Protein AF-A0A7I8CBA1-F1 (afdb_monomer_lite)

Sequence (187 aa):
MKPNRLLQFIALAIGFAFLYVPIISLVVYSFNESQLVTVWTRFSTRWYAALLQDEELINAAWLSLRVALLTAFASVIIGTWAGFVLARMGRFRGFTLYTGMINAPLVIPEVIQGISLLLLFIEMGKWLGGRRVAVSSRSGSVTSCCAFPTWRLLCSRVCVTCIRRSRKRHWISAPRRCVYFSSSRCR

Radius of gyration: 27.07 Å; chains: 1; bounding box: 72×54×54 Å

pLDDT: mean 73.14, std 20.26, range [32.72, 98.06]

Secondary structure (DSSP, 8-state):
----HHHHHHHHHHHHHHHHHHHHHHHHHHTB--SSTT----B--HHHHHHHH-HHHHHHHHHHHHHHHHHHHHHHHHHHHHHHHHHHS-S-TTHHHHHHHHHTGGGS-HHHHHHHHHHHHHHHHHHHS-TTS-SS-TTTSHHHHHHHHHHHHHHHHHHHHHHHHHHHHSSSS--------------

Structure (mmCIF, N/CA/C/O backbone):
data_AF-A0A7I8CBA1-F1
#
_entry.id   AF-A0A7I8CBA1-F1
#
loop_
_atom_site.group_PDB
_atom_site.id
_atom_site.type_symbol
_atom_site.label_atom_id
_atom_site.label_alt_id
_atom_site.label_comp_id
_atom_site.label_asym_id
_atom_site.label_entity_id
_atom_site.label_seq_id
_atom_site.pdbx_PDB_ins_code
_atom_site.Cartn_x
_atom_site.Cartn_y
_atom_site.Cartn_z
_atom_site.occupancy
_atom_site.B_iso_or_equiv
_atom_site.auth_seq_id
_atom_site.auth_comp_id
_atom_site.auth_asym_id
_atom_site.auth_atom_id
_atom_site.pdbx_PDB_model_num
ATOM 1 N N . MET A 1 1 ? -33.090 -16.433 -16.676 1.00 53.66 1 MET A N 1
ATOM 2 C CA . MET A 1 1 ? -32.010 -16.621 -17.670 1.00 53.66 1 MET A CA 1
ATOM 3 C C . MET A 1 1 ? -30.969 -17.550 -17.066 1.00 53.66 1 MET A C 1
ATOM 5 O O . MET A 1 1 ? -30.436 -17.208 -16.019 1.00 53.66 1 MET A O 1
ATOM 9 N N . LYS A 1 2 ? -30.733 -18.740 -17.640 1.00 60.78 2 LYS A N 1
ATOM 10 C CA . LYS A 1 2 ? -29.607 -19.586 -17.212 1.00 60.78 2 LYS A CA 1
ATOM 11 C C . LYS A 1 2 ? -28.330 -18.856 -17.643 1.00 60.78 2 LYS A C 1
ATOM 13 O O . LYS A 1 2 ? -28.192 -18.604 -18.838 1.00 60.78 2 LYS A O 1
ATOM 18 N N . PRO A 1 3 ? -27.454 -18.432 -16.721 1.00 72.44 3 PRO A N 1
ATOM 19 C CA . PRO A 1 3 ? -26.217 -17.786 -17.122 1.00 72.44 3 PRO A CA 1
ATOM 20 C C . PRO A 1 3 ? -25.385 -18.797 -17.913 1.00 72.44 3 PRO A C 1
ATOM 22 O O . PRO A 1 3 ? -25.026 -19.855 -17.392 1.00 72.44 3 PRO A O 1
ATOM 25 N N . ASN A 1 4 ? -25.103 -18.495 -19.181 1.00 88.69 4 ASN A N 1
ATOM 26 C CA . ASN A 1 4 ? -24.187 -19.307 -19.970 1.00 88.69 4 ASN A CA 1
ATOM 27 C C . ASN A 1 4 ? -22.799 -19.193 -19.340 1.00 88.69 4 ASN A C 1
ATOM 29 O O . ASN A 1 4 ? -22.202 -18.117 -19.338 1.00 88.69 4 ASN A O 1
ATOM 33 N N . ARG A 1 5 ? -22.285 -20.313 -18.817 1.00 87.94 5 ARG A N 1
ATOM 34 C CA . ARG A 1 5 ? -20.950 -20.393 -18.203 1.00 87.94 5 ARG A CA 1
ATOM 35 C C . ARG A 1 5 ? -19.873 -19.844 -19.139 1.00 87.94 5 ARG A C 1
ATOM 37 O O . ARG A 1 5 ? -19.001 -19.116 -18.689 1.00 87.94 5 ARG A O 1
ATOM 44 N N . LEU A 1 6 ? -19.996 -20.104 -20.443 1.00 89.25 6 LEU A N 1
ATOM 45 C CA . LEU A 1 6 ? -19.093 -19.577 -21.467 1.00 89.25 6 LEU A CA 1
ATOM 46 C C . LEU A 1 6 ? -19.073 -18.040 -21.503 1.00 89.25 6 LEU A C 1
ATOM 48 O O . LEU A 1 6 ? -18.007 -17.444 -21.562 1.00 89.25 6 LEU A O 1
ATOM 52 N N . LEU A 1 7 ? -20.236 -17.392 -21.405 1.00 90.38 7 LEU A N 1
ATOM 53 C CA . LEU A 1 7 ? -20.341 -15.932 -21.449 1.00 90.38 7 LEU A CA 1
ATOM 54 C C . LEU A 1 7 ? -19.757 -15.293 -20.179 1.00 90.38 7 LEU A C 1
ATOM 56 O O . LEU A 1 7 ? -19.131 -14.240 -20.249 1.00 90.38 7 LEU A O 1
ATOM 60 N N . GLN A 1 8 ? -19.881 -15.974 -19.034 1.00 90.50 8 GLN A N 1
ATOM 61 C CA . GLN A 1 8 ? -19.199 -15.590 -17.794 1.00 90.50 8 GLN A CA 1
ATOM 62 C C . GLN A 1 8 ? -17.676 -15.730 -17.915 1.00 90.50 8 GLN A C 1
ATOM 64 O O . GLN A 1 8 ? -16.957 -14.808 -17.545 1.00 90.50 8 GLN A O 1
ATOM 69 N N . PHE A 1 9 ? -17.178 -16.845 -18.461 1.00 94.38 9 PHE A N 1
ATOM 70 C CA . PHE A 1 9 ? -15.743 -17.044 -18.681 1.00 94.38 9 PHE A CA 1
ATOM 71 C C . PHE A 1 9 ? -15.161 -16.019 -19.655 1.00 94.38 9 PHE A C 1
ATOM 73 O O . PHE A 1 9 ? -14.105 -15.467 -19.373 1.00 94.38 9 PHE A O 1
ATOM 80 N N . ILE A 1 10 ? -15.860 -15.714 -20.751 1.00 95.50 10 ILE A N 1
ATOM 81 C CA . ILE A 1 10 ? -15.435 -14.692 -21.715 1.00 95.50 10 ILE A CA 1
ATOM 82 C C . ILE A 1 10 ? -15.393 -13.311 -21.050 1.00 95.50 10 ILE A C 1
ATOM 84 O O . ILE A 1 10 ? -14.400 -12.603 -21.186 1.00 95.50 10 ILE A O 1
ATOM 88 N N . ALA A 1 11 ? -16.424 -12.938 -20.283 1.00 94.44 11 ALA A N 1
ATOM 89 C CA . ALA A 1 11 ? -16.446 -11.660 -19.573 1.00 94.44 11 ALA A CA 1
ATOM 90 C C . ALA A 1 11 ? -15.295 -11.537 -18.556 1.00 94.44 11 ALA A C 1
ATOM 92 O O . ALA A 1 11 ? -14.648 -10.493 -18.483 1.00 94.44 11 ALA A O 1
ATOM 93 N N . LEU A 1 12 ? -14.999 -12.610 -17.813 1.00 94.81 12 LEU A N 1
ATOM 94 C CA . LEU A 1 12 ? -13.859 -12.657 -16.892 1.00 94.81 12 LEU A CA 1
ATOM 95 C C . LEU A 1 12 ? -12.523 -12.576 -17.639 1.00 94.81 12 LEU A C 1
ATOM 97 O O . LEU A 1 12 ? -11.659 -11.796 -17.248 1.00 94.81 12 LEU A O 1
ATOM 101 N N . ALA A 1 13 ? -12.361 -13.339 -18.721 1.00 95.44 13 ALA A N 1
ATOM 102 C CA . ALA A 1 13 ? -11.140 -13.358 -19.519 1.00 95.44 13 ALA A CA 1
ATOM 103 C C . ALA A 1 13 ? -10.839 -11.984 -20.131 1.00 95.44 13 ALA A C 1
ATOM 105 O O . ALA A 1 13 ? -9.707 -11.520 -20.044 1.00 95.44 13 ALA A O 1
ATOM 106 N N . ILE A 1 14 ? -11.849 -11.299 -20.679 1.00 96.81 14 ILE A N 1
ATOM 107 C CA . ILE A 1 14 ? -11.704 -9.941 -21.221 1.00 96.81 14 ILE A CA 1
ATOM 108 C C . ILE A 1 14 ? -11.352 -8.945 -20.108 1.00 96.81 14 ILE A C 1
ATOM 110 O O . ILE A 1 14 ? -10.458 -8.121 -20.290 1.00 96.81 14 ILE A O 1
ATOM 114 N N . GLY A 1 15 ? -12.009 -9.036 -18.945 1.00 95.88 15 GLY A N 1
ATOM 115 C CA . GLY A 1 15 ? -11.719 -8.167 -17.801 1.00 95.88 15 GLY A CA 1
ATOM 116 C C . GLY A 1 15 ? -10.285 -8.319 -17.287 1.00 95.88 15 GLY A C 1
ATOM 117 O O . GLY A 1 15 ? -9.589 -7.323 -17.089 1.00 95.88 15 GLY A O 1
ATOM 118 N N . PHE A 1 16 ? -9.810 -9.559 -17.131 1.00 96.62 16 PHE A N 1
ATOM 119 C CA . PHE A 1 16 ? -8.424 -9.822 -16.748 1.00 96.62 16 PHE A CA 1
ATOM 120 C C . PHE A 1 16 ? -7.439 -9.413 -17.843 1.00 96.62 16 PHE A C 1
ATOM 122 O O . PHE A 1 16 ? -6.440 -8.773 -17.534 1.00 96.62 16 PHE A O 1
ATOM 129 N N . ALA A 1 17 ? -7.722 -9.701 -19.115 1.00 96.56 17 ALA A N 1
ATOM 130 C CA . ALA A 1 17 ? -6.863 -9.274 -20.215 1.00 96.56 17 ALA A CA 1
ATOM 131 C C . ALA A 1 17 ? -6.681 -7.748 -20.216 1.00 96.56 17 ALA A C 1
ATOM 133 O O . ALA A 1 17 ? -5.552 -7.274 -20.257 1.00 96.56 17 ALA A O 1
ATOM 134 N N . PHE A 1 18 ? -7.760 -6.976 -20.069 1.00 96.50 18 PHE A N 1
ATOM 135 C CA . PHE A 1 18 ? -7.690 -5.514 -20.013 1.00 96.50 18 PHE A CA 1
ATOM 136 C C . PHE A 1 18 ? -6.808 -4.992 -18.863 1.00 96.50 18 PHE A C 1
ATOM 138 O O . PHE A 1 18 ? -6.035 -4.060 -19.069 1.00 96.50 18 PHE A O 1
ATOM 145 N N . LEU A 1 19 ? -6.872 -5.610 -17.676 1.00 96.38 19 LEU A N 1
ATOM 146 C CA . LEU A 1 19 ? -6.032 -5.240 -16.527 1.00 96.38 19 LEU A CA 1
ATOM 147 C C . LEU A 1 19 ? -4.555 -5.625 -16.728 1.00 96.38 19 LEU A C 1
ATOM 149 O O . LEU A 1 19 ? -3.661 -4.871 -16.349 1.00 96.38 19 LEU A O 1
ATOM 153 N N . TYR A 1 20 ? -4.290 -6.800 -17.304 1.00 96.12 20 TYR A N 1
ATOM 154 C CA . TYR A 1 20 ? -2.935 -7.343 -17.437 1.00 96.12 20 TYR A CA 1
ATOM 155 C C . TYR A 1 20 ? -2.176 -6.814 -18.660 1.00 96.12 20 TYR A C 1
ATOM 157 O O . TYR A 1 20 ? -0.952 -6.728 -18.609 1.00 96.12 20 TYR A O 1
ATOM 165 N N . VAL A 1 21 ? -2.861 -6.409 -19.734 1.00 96.06 21 VAL A N 1
ATOM 166 C CA . VAL A 1 21 ? -2.242 -5.818 -20.937 1.00 96.06 21 VAL A CA 1
ATOM 167 C C . VAL A 1 21 ? -1.284 -4.651 -20.626 1.00 96.06 21 VAL A C 1
ATOM 169 O O . VAL A 1 21 ? -0.147 -4.703 -21.106 1.00 96.06 21 VAL A O 1
ATOM 172 N N . PRO A 1 22 ? -1.642 -3.623 -19.825 1.00 95.19 22 PRO A N 1
ATOM 173 C CA . PRO A 1 22 ? -0.710 -2.536 -19.508 1.00 95.19 22 PRO A CA 1
ATOM 174 C C . PRO A 1 22 ? 0.470 -3.008 -18.650 1.00 95.19 22 PRO A C 1
ATOM 176 O O . PRO A 1 22 ? 1.591 -2.545 -18.848 1.00 95.19 22 PRO A O 1
ATOM 179 N N . ILE A 1 23 ? 0.249 -3.968 -17.749 1.00 95.38 23 ILE A N 1
ATOM 180 C CA . ILE A 1 23 ? 1.305 -4.540 -16.903 1.00 95.38 23 ILE A CA 1
ATOM 181 C C . ILE A 1 23 ? 2.320 -5.293 -17.771 1.00 95.38 23 ILE A C 1
ATOM 183 O O . ILE A 1 23 ? 3.522 -5.083 -17.644 1.00 95.38 23 ILE A O 1
ATOM 187 N N . ILE A 1 24 ? 1.847 -6.124 -18.701 1.00 93.56 24 ILE A N 1
ATOM 188 C CA . ILE A 1 24 ? 2.705 -6.855 -19.642 1.00 93.56 24 ILE A CA 1
ATOM 189 C C . ILE A 1 24 ? 3.445 -5.878 -20.557 1.00 93.56 24 ILE A C 1
ATOM 191 O O . ILE A 1 24 ? 4.635 -6.054 -20.794 1.00 93.56 24 ILE A O 1
ATOM 195 N N . SER A 1 25 ? 2.779 -4.818 -21.022 1.00 89.56 25 SER A N 1
ATOM 196 C CA . SER A 1 25 ? 3.418 -3.784 -21.844 1.00 89.56 25 SER A CA 1
ATOM 197 C C . SER A 1 25 ? 4.579 -3.115 -21.102 1.00 89.56 25 SER A C 1
ATOM 199 O O . SER A 1 25 ? 5.652 -2.958 -21.674 1.00 89.56 25 SER A O 1
ATOM 201 N N . LEU A 1 26 ? 4.408 -2.794 -19.812 1.00 89.19 26 LEU A N 1
ATOM 202 C CA . LEU A 1 26 ? 5.490 -2.271 -18.967 1.00 89.19 26 LEU A CA 1
ATOM 203 C C . LEU A 1 26 ? 6.659 -3.257 -18.841 1.00 89.19 26 LEU A C 1
ATOM 205 O O . LEU A 1 26 ? 7.811 -2.844 -18.940 1.00 89.19 26 LEU A O 1
ATOM 209 N N . VAL A 1 27 ? 6.379 -4.553 -18.670 1.00 89.00 27 VAL A N 1
ATOM 210 C CA . VAL A 1 27 ? 7.421 -5.593 -18.614 1.00 89.00 27 VAL A CA 1
ATOM 211 C C . VAL A 1 27 ? 8.187 -5.667 -19.934 1.00 89.00 27 VAL A C 1
ATOM 213 O O . VAL A 1 27 ? 9.413 -5.672 -19.921 1.00 89.00 27 VAL A O 1
ATOM 216 N N . VAL A 1 28 ? 7.486 -5.664 -21.071 1.00 86.06 28 VAL A N 1
ATOM 217 C CA . VAL A 1 28 ? 8.107 -5.673 -22.405 1.00 86.06 28 VAL A CA 1
ATOM 218 C C . VAL A 1 28 ? 8.985 -4.435 -22.609 1.00 86.06 28 VAL A C 1
ATOM 220 O O . VAL A 1 28 ? 10.119 -4.562 -23.068 1.00 86.06 28 VAL A O 1
ATOM 223 N N . TYR A 1 29 ? 8.510 -3.251 -22.210 1.00 81.56 29 TYR A N 1
ATOM 224 C CA . TYR A 1 29 ? 9.297 -2.019 -22.291 1.00 81.56 29 TYR A CA 1
ATOM 225 C C . TYR A 1 29 ? 10.512 -2.009 -21.356 1.00 81.56 29 TYR A C 1
ATOM 227 O O . TYR A 1 29 ? 11.527 -1.412 -21.706 1.00 81.56 29 TYR A O 1
ATOM 235 N N . SER A 1 30 ? 10.464 -2.708 -20.217 1.00 82.69 30 SER A N 1
ATOM 236 C CA . SER A 1 30 ? 11.597 -2.812 -19.285 1.00 82.69 30 SER A CA 1
ATOM 237 C C . SER A 1 30 ? 12.824 -3.522 -19.876 1.00 82.69 30 SER A C 1
ATOM 239 O O . SER A 1 30 ? 13.921 -3.380 -19.336 1.00 82.69 30 SER A O 1
ATOM 241 N N . PHE A 1 31 ? 12.660 -4.275 -20.968 1.00 80.75 31 PHE A N 1
ATOM 242 C CA . PHE A 1 31 ? 13.751 -4.949 -21.681 1.00 80.75 31 PHE A CA 1
ATOM 243 C C . PHE A 1 31 ? 14.306 -4.145 -22.870 1.00 80.75 31 PHE A C 1
ATOM 245 O O . PHE A 1 31 ? 15.130 -4.660 -23.632 1.00 80.75 31 PHE A O 1
ATOM 252 N N . ASN A 1 32 ? 13.863 -2.899 -23.061 1.00 76.31 32 ASN A N 1
ATOM 253 C CA . ASN A 1 32 ? 14.359 -2.027 -24.121 1.00 76.31 32 ASN A CA 1
ATOM 254 C C . ASN A 1 32 ? 15.574 -1.209 -23.641 1.00 76.31 32 ASN A C 1
ATOM 256 O O . ASN A 1 32 ? 15.566 -0.591 -22.576 1.00 76.31 32 ASN A O 1
ATOM 260 N N . GLU A 1 33 ? 16.637 -1.202 -24.444 1.00 61.81 33 GLU A N 1
ATOM 261 C CA . GLU A 1 33 ? 17.877 -0.469 -24.165 1.00 61.81 33 GLU A CA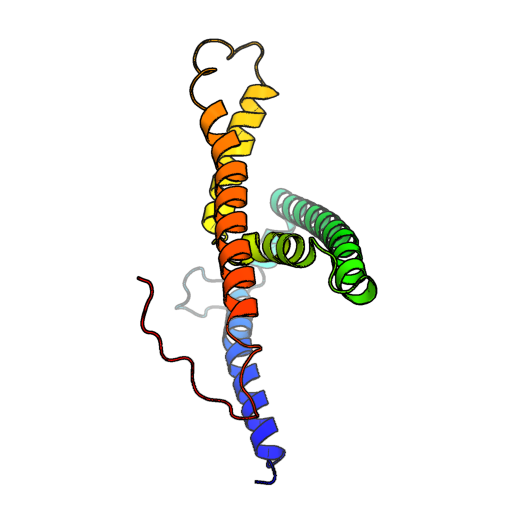 1
ATOM 262 C C . GLU A 1 33 ? 17.744 1.056 -24.315 1.00 61.81 33 GLU A C 1
ATOM 264 O O . GLU A 1 33 ? 18.475 1.814 -23.674 1.00 61.81 33 GLU A O 1
ATOM 269 N N . SER A 1 34 ? 16.830 1.515 -25.175 1.00 58.25 34 SER A N 1
ATOM 270 C CA . SER A 1 34 ? 16.694 2.927 -25.541 1.00 58.25 34 SER A CA 1
ATOM 271 C C . SER A 1 34 ? 15.797 3.699 -24.574 1.00 58.25 34 SER A C 1
ATOM 273 O O . SER A 1 34 ? 14.705 3.263 -24.228 1.00 58.25 34 SER A O 1
ATOM 275 N N . GLN A 1 35 ? 16.235 4.905 -24.193 1.00 58.44 35 GLN A N 1
ATOM 276 C CA . GLN A 1 35 ? 15.447 5.860 -23.393 1.00 58.44 35 GLN A CA 1
ATOM 277 C C . GLN A 1 35 ? 14.260 6.462 -24.172 1.00 58.44 35 GLN A C 1
ATOM 279 O O . GLN A 1 35 ? 13.398 7.109 -23.581 1.00 58.44 35 GLN A O 1
ATOM 284 N N . LEU A 1 36 ? 14.213 6.260 -25.495 1.00 53.31 36 LEU A N 1
ATOM 285 C CA . LEU A 1 36 ? 13.113 6.671 -26.363 1.00 53.31 36 LEU A CA 1
ATOM 286 C C . LEU A 1 36 ? 12.241 5.462 -26.720 1.00 53.31 36 LEU A C 1
ATOM 288 O O . LEU A 1 36 ? 12.699 4.514 -27.354 1.00 53.31 36 LEU A O 1
ATOM 292 N N . VAL A 1 37 ? 10.955 5.558 -26.377 1.00 56.69 37 VAL A N 1
ATOM 293 C CA . VAL A 1 37 ? 9.906 4.537 -26.591 1.00 56.69 37 VAL A CA 1
ATOM 294 C C . VAL A 1 37 ? 9.711 4.176 -28.078 1.00 56.69 37 VAL A C 1
ATOM 296 O O . VAL A 1 37 ? 9.123 3.148 -28.397 1.00 56.69 37 VAL A O 1
ATOM 299 N N . THR A 1 38 ? 10.211 4.998 -29.005 1.00 56.06 38 THR A N 1
ATOM 300 C CA . THR A 1 38 ? 9.908 4.926 -30.442 1.00 56.06 38 THR A CA 1
ATOM 301 C C . THR A 1 38 ? 10.889 4.108 -31.287 1.00 56.06 38 THR A C 1
ATOM 303 O O . THR A 1 38 ? 10.567 3.829 -32.440 1.00 56.06 38 THR A O 1
ATOM 306 N N . VAL A 1 39 ? 12.049 3.687 -30.763 1.00 57.50 39 VAL A N 1
ATOM 307 C CA . VAL A 1 39 ? 13.037 2.906 -31.537 1.00 57.50 39 VAL A CA 1
ATOM 308 C C . VAL A 1 39 ? 13.391 1.612 -30.805 1.00 57.50 39 VAL A C 1
ATOM 310 O O . VAL A 1 39 ? 14.147 1.600 -29.835 1.00 57.50 39 VAL A O 1
ATOM 313 N N . TRP A 1 40 ? 12.841 0.494 -31.279 1.00 59.09 40 TRP A N 1
ATOM 314 C CA . TRP A 1 40 ? 13.192 -0.837 -30.788 1.00 59.09 40 TRP A CA 1
ATOM 315 C C . TRP A 1 40 ? 14.542 -1.258 -31.379 1.00 59.09 40 TRP A C 1
ATOM 317 O O . TRP A 1 40 ? 14.609 -1.668 -32.534 1.00 59.09 40 TRP A O 1
ATOM 327 N N . THR A 1 41 ? 15.625 -1.143 -30.604 1.00 64.19 41 THR A N 1
ATOM 328 C CA . THR A 1 41 ? 16.978 -1.467 -31.096 1.00 64.19 41 THR A CA 1
ATOM 329 C C . THR A 1 41 ? 17.386 -2.906 -30.756 1.00 64.19 41 THR A C 1
ATOM 331 O O . THR A 1 41 ? 17.607 -3.707 -31.662 1.00 64.19 41 THR A O 1
ATOM 334 N N . ARG A 1 42 ? 17.467 -3.273 -29.466 1.00 66.44 42 ARG A N 1
ATOM 335 C CA . ARG A 1 42 ? 17.847 -4.618 -28.983 1.00 66.44 42 ARG A CA 1
ATOM 336 C C . ARG A 1 42 ? 17.229 -4.928 -27.615 1.00 66.44 42 ARG A C 1
ATOM 338 O O . ARG A 1 42 ? 16.866 -4.015 -26.876 1.00 66.44 42 ARG A O 1
ATOM 345 N N . PHE A 1 43 ? 17.139 -6.221 -27.290 1.00 72.44 43 PHE A N 1
ATOM 346 C CA . PHE A 1 43 ? 16.836 -6.710 -25.941 1.00 72.44 43 PHE A CA 1
ATOM 347 C C . PHE A 1 43 ? 18.035 -6.428 -25.028 1.00 72.44 43 PHE A C 1
ATOM 349 O O . PHE A 1 43 ? 19.134 -6.911 -25.303 1.00 72.44 43 PHE A O 1
ATOM 356 N N . SER A 1 44 ? 17.835 -5.647 -23.967 1.00 75.88 44 SER A N 1
ATOM 357 C CA . SER A 1 44 ? 18.897 -5.273 -23.031 1.00 75.88 44 SER A CA 1
ATOM 358 C C . SER A 1 44 ? 18.435 -5.402 -21.587 1.00 75.88 44 SER A C 1
ATOM 360 O O . SER A 1 44 ? 17.361 -4.947 -21.204 1.00 75.88 44 SER A O 1
ATOM 362 N N . THR A 1 45 ? 19.286 -6.010 -20.763 1.00 79.75 45 THR A N 1
ATOM 363 C CA . THR A 1 45 ? 19.106 -6.162 -19.313 1.00 79.75 45 THR A CA 1
ATOM 364 C C . THR A 1 45 ? 19.936 -5.150 -18.518 1.00 79.75 45 THR A C 1
ATOM 366 O O . THR A 1 45 ? 20.060 -5.268 -17.299 1.00 79.75 45 THR A O 1
ATOM 369 N N . ARG A 1 46 ? 20.488 -4.124 -19.185 1.00 81.81 46 ARG A N 1
ATOM 370 C CA . ARG A 1 46 ? 21.382 -3.123 -18.578 1.00 81.81 46 ARG A CA 1
ATOM 371 C C . ARG A 1 46 ? 20.777 -2.447 -17.347 1.00 81.81 46 ARG A C 1
ATOM 373 O O . ARG A 1 46 ? 21.483 -2.250 -16.367 1.00 81.81 46 ARG A O 1
ATOM 380 N N . TRP A 1 47 ? 19.485 -2.120 -17.377 1.00 81.31 47 TRP A N 1
ATOM 381 C CA . TRP A 1 47 ? 18.798 -1.461 -16.260 1.00 81.31 47 TRP A CA 1
ATOM 382 C C . TRP A 1 47 ? 18.720 -2.337 -15.007 1.00 81.31 47 TRP A C 1
ATOM 384 O O . TRP A 1 47 ? 18.865 -1.824 -13.904 1.00 81.31 47 TRP A O 1
ATOM 394 N N . TYR A 1 48 ? 18.578 -3.655 -15.167 1.00 84.94 48 TYR A N 1
ATOM 395 C CA . TYR A 1 48 ? 18.634 -4.592 -14.045 1.00 84.94 48 TYR A CA 1
ATOM 396 C C . TYR A 1 48 ? 20.053 -4.708 -13.475 1.00 84.94 48 TYR A C 1
ATOM 398 O O . TYR A 1 48 ? 20.214 -4.788 -12.262 1.00 84.94 48 TYR A O 1
ATOM 406 N N . ALA A 1 49 ? 21.083 -4.682 -14.329 1.00 84.25 49 ALA A N 1
ATOM 407 C CA . ALA A 1 49 ? 22.477 -4.693 -13.881 1.00 84.25 49 ALA A CA 1
ATOM 408 C C . ALA A 1 49 ? 22.865 -3.395 -13.151 1.00 84.25 49 ALA A C 1
ATOM 410 O O . ALA A 1 49 ? 23.509 -3.463 -12.110 1.00 84.25 49 ALA A O 1
ATOM 411 N N . ALA A 1 50 ? 22.430 -2.234 -13.653 1.00 85.31 50 ALA A N 1
ATOM 412 C CA . ALA A 1 50 ? 22.632 -0.942 -12.994 1.00 85.31 50 ALA A CA 1
ATOM 413 C C . ALA A 1 50 ? 21.948 -0.900 -11.616 1.00 85.31 50 ALA A C 1
ATOM 415 O O . ALA A 1 50 ? 22.575 -0.532 -10.631 1.00 85.31 50 ALA A O 1
ATOM 416 N N . LEU A 1 51 ? 20.710 -1.404 -11.523 1.00 84.94 51 LEU A N 1
ATOM 417 C CA . LEU A 1 51 ? 19.960 -1.493 -10.266 1.00 84.94 51 LEU A CA 1
ATOM 418 C C . LEU A 1 51 ? 20.704 -2.280 -9.173 1.00 84.94 51 LEU A C 1
ATOM 420 O O . LEU A 1 51 ? 20.595 -1.951 -7.997 1.00 84.94 51 LEU A O 1
ATOM 424 N N . LEU A 1 52 ? 21.441 -3.329 -9.555 1.00 86.44 52 LEU A N 1
ATOM 425 C CA . LEU A 1 52 ? 22.209 -4.158 -8.622 1.00 86.44 52 LEU A CA 1
ATOM 426 C C . LEU A 1 52 ? 23.546 -3.533 -8.201 1.00 86.44 52 LEU A C 1
ATOM 428 O O . LEU A 1 52 ? 24.135 -3.986 -7.226 1.00 86.44 52 LEU A O 1
ATOM 432 N N . GLN A 1 53 ? 24.040 -2.536 -8.935 1.00 90.50 53 GLN A N 1
ATOM 433 C CA . GLN A 1 53 ? 25.267 -1.809 -8.597 1.00 90.50 53 GLN A CA 1
ATOM 434 C C . GLN A 1 53 ? 24.990 -0.607 -7.681 1.00 90.50 53 GLN A C 1
ATOM 436 O O . GLN A 1 53 ? 25.890 -0.160 -6.970 1.00 90.50 53 GLN A O 1
ATOM 441 N N . ASP A 1 54 ? 23.752 -0.108 -7.662 1.00 90.88 54 ASP A N 1
ATOM 442 C CA . ASP A 1 54 ? 23.330 1.015 -6.827 1.00 90.88 54 ASP A CA 1
ATOM 443 C C . ASP A 1 54 ? 22.948 0.563 -5.405 1.00 90.88 54 ASP A C 1
ATOM 445 O O . ASP A 1 54 ? 21.785 0.301 -5.081 1.00 90.88 54 ASP A O 1
ATOM 449 N N . GLU A 1 55 ? 23.942 0.534 -4.514 1.00 91.44 55 GLU A N 1
ATOM 450 C CA . GLU A 1 55 ? 23.776 0.206 -3.088 1.00 91.44 55 GLU A CA 1
ATOM 451 C C . GLU A 1 55 ? 22.737 1.096 -2.379 1.00 91.44 55 GLU A C 1
ATOM 453 O O . GLU A 1 55 ? 22.026 0.644 -1.480 1.00 91.44 55 GLU A O 1
ATOM 458 N N . GLU A 1 56 ? 22.604 2.365 -2.776 1.00 92.31 56 GLU A N 1
ATOM 459 C CA . GLU A 1 56 ? 21.596 3.275 -2.214 1.00 92.31 56 GLU A CA 1
ATOM 460 C C . GLU A 1 56 ? 20.171 2.777 -2.495 1.00 92.31 56 GLU A C 1
ATOM 462 O O . GLU A 1 56 ? 19.308 2.774 -1.610 1.00 92.31 56 GLU A O 1
ATOM 467 N N . LEU A 1 57 ? 19.938 2.277 -3.708 1.00 92.38 57 LEU A N 1
ATOM 468 C CA . LEU A 1 57 ? 18.628 1.832 -4.163 1.00 92.38 57 LEU A CA 1
ATOM 469 C C . LEU A 1 57 ? 18.248 0.481 -3.539 1.00 92.38 57 LEU A C 1
ATOM 471 O O . LEU A 1 57 ? 17.105 0.294 -3.110 1.00 92.38 57 LEU A O 1
ATOM 475 N N . ILE A 1 58 ? 19.220 -0.426 -3.394 1.00 93.62 58 ILE A N 1
ATOM 476 C CA . ILE A 1 58 ? 19.055 -1.698 -2.671 1.00 93.62 58 ILE A CA 1
ATOM 477 C C . ILE A 1 58 ? 18.740 -1.440 -1.192 1.00 93.62 58 ILE A C 1
ATOM 479 O O . ILE A 1 58 ? 17.797 -2.019 -0.639 1.00 93.62 58 ILE A O 1
ATOM 483 N N . ASN A 1 59 ? 19.477 -0.532 -0.545 1.00 94.50 59 ASN A N 1
ATOM 484 C CA . ASN A 1 59 ? 19.236 -0.178 0.853 1.00 94.50 59 ASN A CA 1
ATOM 485 C C . ASN A 1 59 ? 17.855 0.462 1.057 1.00 94.50 59 ASN A C 1
ATOM 487 O O . ASN A 1 59 ? 17.148 0.115 2.010 1.00 94.50 59 ASN A O 1
ATOM 491 N N . ALA A 1 60 ? 17.422 1.340 0.147 1.00 94.12 60 ALA A N 1
ATOM 492 C CA . ALA A 1 60 ? 16.085 1.928 0.176 1.00 94.12 60 ALA A CA 1
ATOM 493 C C . ALA A 1 60 ? 14.974 0.873 0.005 1.00 94.12 60 ALA A C 1
ATOM 495 O O . ALA A 1 60 ? 13.953 0.925 0.704 1.00 94.12 60 ALA A O 1
ATOM 496 N N . ALA A 1 61 ? 15.176 -0.120 -0.869 1.00 94.44 61 ALA A N 1
ATOM 497 C CA . ALA A 1 61 ? 14.248 -1.236 -1.042 1.00 94.44 61 ALA A CA 1
ATOM 498 C C . ALA A 1 61 ? 14.125 -2.070 0.244 1.00 94.44 61 ALA A C 1
ATOM 500 O O . ALA A 1 61 ? 13.016 -2.399 0.676 1.00 94.44 61 ALA A O 1
ATOM 501 N N . TRP A 1 62 ? 15.247 -2.349 0.910 1.00 96.06 62 TRP A N 1
ATOM 502 C CA . TRP A 1 62 ? 15.257 -3.102 2.163 1.00 96.06 62 TRP A CA 1
ATOM 503 C C . TRP A 1 62 ? 14.600 -2.342 3.320 1.00 96.06 62 TRP A C 1
ATOM 505 O O . TRP A 1 62 ? 13.835 -2.919 4.098 1.00 96.06 62 TRP A O 1
ATOM 515 N N . LEU A 1 63 ? 14.843 -1.032 3.417 1.00 95.75 63 LEU A N 1
ATOM 516 C CA . LEU A 1 63 ? 14.165 -0.165 4.380 1.00 95.75 63 LEU A CA 1
ATOM 517 C C . LEU A 1 63 ? 12.648 -0.165 4.151 1.00 95.75 63 LEU A C 1
ATOM 519 O O . LEU A 1 63 ? 11.884 -0.362 5.097 1.00 95.75 63 LEU A O 1
ATOM 523 N N . SER A 1 64 ? 12.216 -0.009 2.899 1.00 96.19 64 SER A N 1
ATOM 524 C CA . SER A 1 64 ? 10.798 -0.015 2.526 1.00 96.19 64 SER A CA 1
ATOM 525 C C . SER A 1 64 ? 10.130 -1.345 2.872 1.00 96.19 64 SER A C 1
ATOM 527 O O . SER A 1 64 ? 9.045 -1.353 3.450 1.00 96.19 64 SER A O 1
ATOM 529 N N . LEU A 1 65 ? 10.803 -2.470 2.609 1.00 97.00 65 LEU A N 1
ATOM 530 C CA . LEU A 1 65 ? 10.303 -3.800 2.950 1.00 97.00 65 LEU A CA 1
ATOM 531 C C . LEU A 1 65 ? 10.143 -3.979 4.467 1.00 97.00 65 LEU A C 1
ATOM 533 O O . LEU A 1 65 ? 9.103 -4.448 4.928 1.00 97.00 65 LEU A O 1
ATOM 537 N N . ARG A 1 66 ? 11.138 -3.562 5.260 1.00 97.19 66 ARG A N 1
ATOM 538 C CA . ARG A 1 66 ? 11.068 -3.613 6.731 1.00 97.19 66 ARG A CA 1
ATOM 539 C C . ARG A 1 66 ? 9.903 -2.784 7.269 1.00 97.19 66 ARG A C 1
ATOM 541 O O . ARG A 1 66 ? 9.140 -3.272 8.102 1.00 97.19 66 ARG A O 1
ATOM 548 N N . VAL A 1 67 ? 9.738 -1.554 6.782 1.00 96.31 67 VAL A N 1
ATOM 549 C CA . VAL A 1 67 ? 8.641 -0.665 7.199 1.00 96.31 67 VAL A CA 1
ATOM 550 C C . VAL A 1 67 ? 7.284 -1.235 6.777 1.00 96.31 67 VAL A C 1
ATOM 552 O O . VAL A 1 67 ? 6.351 -1.250 7.583 1.00 96.31 67 VAL A O 1
ATOM 555 N N . ALA A 1 68 ? 7.167 -1.762 5.556 1.00 96.50 68 ALA A N 1
ATOM 556 C CA . ALA A 1 68 ? 5.939 -2.377 5.059 1.00 96.50 68 ALA A CA 1
ATOM 557 C C . ALA A 1 68 ? 5.522 -3.584 5.911 1.00 96.50 68 ALA A C 1
ATOM 559 O O . ALA A 1 68 ? 4.360 -3.693 6.291 1.00 96.50 68 ALA A O 1
ATOM 560 N N . LEU A 1 69 ? 6.466 -4.452 6.282 1.00 97.69 69 LEU A N 1
ATOM 561 C CA . LEU A 1 69 ? 6.174 -5.608 7.130 1.00 97.69 69 LEU A CA 1
ATOM 562 C C . LEU A 1 69 ? 5.715 -5.180 8.526 1.00 97.69 69 LEU A C 1
ATOM 564 O O . LEU A 1 69 ? 4.657 -5.613 8.979 1.00 97.69 69 LEU A O 1
ATOM 568 N N . LEU A 1 70 ? 6.460 -4.295 9.194 1.00 97.12 70 LEU A N 1
ATOM 569 C CA . LEU A 1 70 ? 6.107 -3.825 10.539 1.00 97.12 70 LEU A CA 1
ATOM 570 C C . LEU A 1 70 ? 4.725 -3.158 10.571 1.00 97.12 70 LEU A C 1
ATOM 572 O O . LEU A 1 70 ? 3.919 -3.429 11.463 1.00 97.12 70 LEU A O 1
ATOM 576 N N . THR A 1 71 ? 4.431 -2.316 9.579 1.00 95.44 71 THR A N 1
ATOM 577 C CA . THR A 1 71 ? 3.138 -1.623 9.481 1.00 95.44 71 THR A CA 1
ATOM 578 C C . THR A 1 71 ? 1.998 -2.575 9.123 1.00 95.44 71 THR A C 1
ATOM 580 O O . THR A 1 71 ? 0.923 -2.463 9.713 1.00 95.44 71 THR A O 1
ATOM 583 N N . ALA A 1 72 ? 2.222 -3.553 8.239 1.00 97.00 72 ALA A N 1
ATOM 584 C CA . ALA A 1 72 ? 1.235 -4.576 7.906 1.00 97.00 72 ALA A CA 1
ATOM 585 C C . ALA A 1 72 ? 0.877 -5.435 9.127 1.00 97.00 72 ALA A C 1
ATOM 587 O O . ALA A 1 72 ? -0.304 -5.592 9.434 1.00 97.00 72 ALA A O 1
ATOM 588 N N . PHE A 1 73 ? 1.869 -5.925 9.879 1.00 98.06 73 PHE A N 1
ATOM 589 C CA . PHE A 1 73 ? 1.622 -6.701 11.098 1.00 98.06 73 PHE A CA 1
ATOM 590 C C . PHE A 1 73 ? 0.853 -5.892 12.148 1.00 98.06 73 PHE A C 1
ATOM 592 O O . PHE A 1 73 ? -0.160 -6.365 12.667 1.00 98.06 73 PHE A O 1
ATOM 599 N N . ALA A 1 74 ? 1.279 -4.655 12.421 1.00 96.44 74 ALA A N 1
ATOM 600 C CA . ALA A 1 74 ? 0.578 -3.779 13.357 1.00 96.44 74 ALA A CA 1
ATOM 601 C C . ALA A 1 74 ? -0.870 -3.501 12.909 1.00 96.44 74 ALA A C 1
ATOM 603 O O . ALA A 1 74 ? -1.795 -3.567 13.722 1.00 96.44 74 ALA A O 1
ATOM 604 N N . SER A 1 75 ? -1.081 -3.250 11.612 1.00 95.38 75 SER A N 1
ATOM 605 C CA . SER A 1 75 ? -2.405 -3.008 11.031 1.00 95.38 75 SER A CA 1
ATOM 606 C C . SER A 1 75 ? -3.325 -4.223 11.159 1.00 95.38 75 SER A C 1
ATOM 608 O O . SER A 1 75 ? -4.472 -4.078 11.579 1.00 95.38 75 SER A O 1
ATOM 610 N N . VAL A 1 76 ? -2.825 -5.434 10.889 1.00 96.88 76 VAL A N 1
ATOM 611 C CA . VAL A 1 76 ? -3.607 -6.674 11.012 1.00 96.88 76 VAL A CA 1
ATOM 612 C C . VAL A 1 76 ? -4.002 -6.937 12.460 1.00 96.88 76 VAL A C 1
ATOM 614 O O . VAL A 1 76 ? -5.154 -7.286 12.709 1.00 96.88 76 VAL A O 1
ATOM 617 N N . ILE A 1 77 ? -3.098 -6.745 13.425 1.00 97.50 77 ILE A N 1
ATOM 618 C CA . ILE A 1 77 ? -3.400 -6.965 14.849 1.00 97.50 77 ILE A CA 1
ATOM 619 C C . ILE A 1 77 ? -4.503 -6.002 15.310 1.00 97.50 77 ILE A C 1
ATOM 621 O O . ILE A 1 77 ? -5.531 -6.439 15.833 1.00 97.50 77 ILE A O 1
ATOM 625 N N . ILE A 1 78 ? -4.332 -4.699 15.054 1.00 94.25 78 ILE A N 1
ATOM 626 C CA . ILE A 1 78 ? -5.306 -3.670 15.449 1.00 94.25 78 ILE A CA 1
ATOM 627 C C . ILE A 1 78 ? -6.635 -3.866 14.704 1.00 94.25 78 ILE A C 1
ATOM 629 O O . ILE A 1 78 ? -7.704 -3.796 15.313 1.00 94.25 78 ILE A O 1
ATOM 633 N N . GLY A 1 79 ? -6.585 -4.149 13.401 1.00 92.06 79 GLY A N 1
ATOM 634 C CA . GLY A 1 79 ? -7.755 -4.379 12.555 1.00 92.06 79 GLY A CA 1
ATOM 635 C C . GLY A 1 79 ? -8.537 -5.629 12.954 1.00 92.06 79 GLY A C 1
ATOM 636 O O . GLY A 1 79 ? -9.765 -5.600 12.992 1.00 92.06 79 GLY A O 1
ATOM 637 N N . THR A 1 80 ? -7.842 -6.703 13.333 1.00 94.94 80 THR A N 1
ATOM 638 C CA . THR A 1 80 ? -8.462 -7.950 13.799 1.00 94.94 80 THR A CA 1
ATOM 639 C C . THR A 1 80 ? -9.152 -7.742 15.139 1.00 94.94 80 THR A C 1
ATOM 641 O O . THR A 1 80 ? -10.292 -8.170 15.302 1.00 94.94 80 THR A O 1
ATOM 644 N N . TRP A 1 81 ? -8.528 -7.028 16.083 1.00 92.81 81 TRP A N 1
ATOM 645 C CA . TRP A 1 81 ? -9.185 -6.653 17.339 1.00 92.81 81 TRP A CA 1
ATOM 646 C C . TRP A 1 81 ? -10.412 -5.773 17.093 1.00 92.81 81 TRP A C 1
ATOM 648 O O . TRP A 1 81 ? -11.481 -6.039 17.642 1.00 92.81 81 TRP A O 1
ATOM 658 N N . ALA A 1 82 ? -10.301 -4.774 16.215 1.00 88.69 82 ALA A N 1
ATOM 659 C CA . ALA A 1 82 ? -11.418 -3.904 15.861 1.00 88.69 82 ALA A CA 1
ATOM 660 C C . ALA A 1 82 ? -12.587 -4.668 15.211 1.00 88.69 82 ALA A C 1
ATOM 662 O O . ALA A 1 82 ? -13.750 -4.483 15.582 1.00 88.69 82 ALA A O 1
ATOM 663 N N . GLY A 1 83 ? -12.280 -5.570 14.276 1.00 89.44 83 GLY A N 1
ATOM 664 C CA . GLY A 1 83 ? -13.253 -6.439 13.620 1.00 89.44 83 GLY A CA 1
ATOM 665 C C . GLY A 1 83 ? -13.888 -7.445 14.581 1.00 89.44 83 GLY A C 1
ATOM 666 O O . GLY A 1 83 ? -15.101 -7.641 14.544 1.00 89.44 83 GLY A O 1
ATOM 667 N N . PHE A 1 84 ? -13.105 -8.026 15.493 1.00 90.75 84 PHE A N 1
ATOM 668 C CA . PHE A 1 84 ? -13.589 -8.976 16.497 1.00 90.75 84 PHE A CA 1
ATOM 669 C C . PHE A 1 84 ? -14.614 -8.336 17.442 1.00 90.75 84 PHE A C 1
ATOM 671 O O . PHE A 1 84 ? -15.675 -8.913 17.696 1.00 90.75 84 PHE A O 1
ATOM 678 N N . VAL A 1 85 ? -14.348 -7.108 17.903 1.00 87.19 85 VAL A N 1
ATOM 679 C CA . VAL A 1 85 ? -15.292 -6.328 18.719 1.00 87.19 85 VAL A CA 1
ATOM 680 C C . VAL A 1 85 ? -16.605 -6.106 17.963 1.00 87.19 85 VAL A C 1
ATOM 682 O O . VAL A 1 85 ? -17.680 -6.342 18.515 1.00 87.19 85 VAL A O 1
ATOM 685 N N . LEU A 1 86 ? -16.535 -5.705 16.690 1.00 84.56 86 LEU A N 1
ATOM 686 C CA . LEU A 1 86 ? -17.719 -5.471 15.856 1.00 84.56 86 LEU A CA 1
ATOM 687 C C . LEU A 1 86 ? -18.520 -6.749 15.585 1.00 84.56 86 LEU A C 1
ATOM 689 O O . LEU A 1 86 ? -19.751 -6.707 15.597 1.00 84.56 86 LEU A O 1
ATOM 693 N N . ALA A 1 87 ? -17.838 -7.873 15.368 1.00 87.56 87 ALA A N 1
ATOM 694 C CA . ALA A 1 87 ? -18.466 -9.155 15.077 1.00 87.56 87 ALA A CA 1
ATOM 695 C C . ALA A 1 87 ? -19.148 -9.771 16.308 1.00 87.56 87 ALA A C 1
ATOM 697 O O . ALA A 1 87 ? -20.217 -10.368 16.174 1.00 87.56 87 ALA A O 1
ATOM 698 N N . ARG A 1 88 ? -18.556 -9.636 17.509 1.00 83.94 88 ARG A N 1
ATOM 699 C CA . ARG A 1 88 ? -19.026 -10.355 18.706 1.00 83.94 88 ARG A CA 1
ATOM 700 C C . ARG A 1 88 ? -19.824 -9.514 19.704 1.00 83.94 88 ARG A C 1
ATOM 702 O O . ARG A 1 88 ? -20.753 -10.053 20.297 1.00 83.94 88 ARG A O 1
ATOM 709 N N . MET A 1 89 ? -19.517 -8.227 19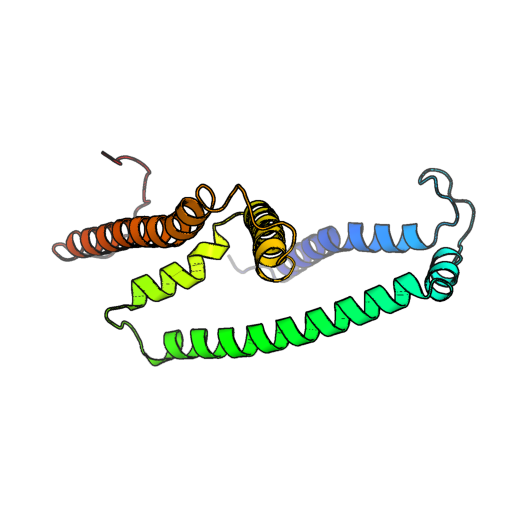.900 1.00 75.94 89 MET A N 1
ATOM 710 C CA . MET A 1 89 ? -20.173 -7.408 20.943 1.00 75.94 89 MET A CA 1
ATOM 711 C C . MET A 1 89 ? -21.508 -6.762 20.525 1.00 75.94 89 MET A C 1
ATOM 713 O O . MET A 1 89 ? -22.196 -6.181 21.365 1.00 75.94 89 MET A O 1
ATOM 717 N N . GLY A 1 90 ? -21.931 -6.874 19.261 1.00 68.44 90 GLY A N 1
ATOM 718 C CA . GLY A 1 90 ? -23.236 -6.376 18.810 1.00 68.44 90 GLY A CA 1
ATOM 719 C C . GLY A 1 90 ? -23.427 -4.853 18.958 1.00 68.44 90 GLY A C 1
ATOM 720 O O . GLY A 1 90 ? -22.476 -4.073 18.985 1.00 68.44 90 GLY A O 1
ATOM 721 N N . ARG A 1 91 ? -24.686 -4.386 19.010 1.00 66.44 91 ARG A N 1
ATOM 722 C CA . ARG A 1 91 ? -25.040 -2.948 19.018 1.00 66.44 91 ARG A CA 1
ATOM 723 C C . ARG A 1 91 ? -24.914 -2.319 20.414 1.00 66.44 91 ARG A C 1
ATOM 725 O O . ARG A 1 91 ? -25.922 -2.023 21.055 1.00 66.44 91 ARG A O 1
ATOM 732 N N . PHE A 1 92 ? -23.690 -2.050 20.860 1.00 75.00 92 PHE A N 1
ATOM 733 C CA . PHE A 1 92 ? -23.432 -1.248 22.063 1.00 75.00 92 PHE A CA 1
ATOM 734 C C . PHE A 1 92 ? -23.868 0.225 21.891 1.00 75.00 92 PHE A C 1
ATOM 736 O O . PHE A 1 92 ? -23.992 0.732 20.772 1.00 75.00 92 PHE A O 1
ATOM 743 N N . ARG A 1 93 ? -24.079 0.958 23.000 1.00 71.00 93 ARG A N 1
ATOM 744 C CA . ARG A 1 93 ? -24.526 2.377 22.988 1.00 71.00 93 ARG A CA 1
ATOM 745 C C . ARG A 1 93 ? -23.603 3.311 22.181 1.00 71.00 93 ARG A C 1
ATOM 747 O O . ARG A 1 93 ? -24.074 4.328 21.680 1.00 71.00 93 ARG A O 1
ATOM 754 N N . GLY A 1 94 ? -22.326 2.953 22.023 1.00 78.06 94 GLY A N 1
ATOM 755 C CA . GLY A 1 94 ? -21.316 3.671 21.232 1.00 78.06 94 GLY A CA 1
ATOM 756 C C . GLY A 1 94 ? -21.032 3.100 19.833 1.00 78.06 94 GLY A C 1
ATOM 757 O O . GLY A 1 94 ? -20.128 3.594 19.166 1.00 78.06 94 GLY A O 1
ATOM 758 N N . PHE A 1 95 ? -21.772 2.088 19.363 1.00 79.75 95 PHE A N 1
ATOM 759 C CA . PHE A 1 95 ? -21.469 1.363 18.116 1.00 79.75 95 PHE A CA 1
ATOM 760 C C . PHE A 1 95 ? -21.408 2.278 16.886 1.00 79.75 95 PHE A C 1
ATOM 762 O O . PHE A 1 95 ? -20.517 2.161 16.044 1.00 79.75 95 PHE A O 1
ATOM 769 N N . THR A 1 96 ? -22.330 3.241 16.806 1.00 80.06 96 THR A N 1
ATOM 770 C CA . THR A 1 96 ? -22.366 4.232 15.721 1.00 80.06 96 THR A CA 1
ATOM 771 C C . THR A 1 96 ? -21.156 5.167 15.748 1.00 80.06 96 THR A C 1
ATOM 773 O O . THR A 1 96 ? -20.647 5.512 14.687 1.00 80.06 96 THR A O 1
ATOM 776 N N . LEU A 1 97 ? -20.665 5.542 16.935 1.00 82.56 97 LEU A N 1
ATOM 777 C CA . LEU A 1 97 ? -19.467 6.378 17.070 1.00 82.56 97 LEU A CA 1
ATOM 778 C C . LEU A 1 97 ? -18.220 5.613 16.621 1.00 82.56 97 LEU A C 1
ATOM 780 O O . LEU A 1 97 ? -17.448 6.123 15.816 1.00 82.56 97 LEU A O 1
ATOM 784 N N . TYR A 1 98 ? -18.065 4.373 17.085 1.00 82.12 98 TYR A N 1
ATOM 785 C CA . TYR A 1 98 ? -16.927 3.521 16.745 1.00 82.12 98 TYR A CA 1
ATOM 786 C C . TYR A 1 98 ? -16.847 3.230 15.238 1.00 82.12 98 TYR A C 1
ATOM 788 O O . TYR A 1 98 ? -15.814 3.452 14.611 1.00 82.12 98 TYR A O 1
ATOM 796 N N . THR A 1 99 ? -17.975 2.849 14.628 1.00 82.88 99 THR A N 1
ATOM 797 C CA . THR A 1 99 ? -18.065 2.607 13.176 1.00 82.88 99 THR A CA 1
ATOM 798 C C . THR A 1 99 ? -17.795 3.886 12.375 1.00 82.88 99 THR A C 1
ATOM 800 O O . THR A 1 99 ? -17.103 3.856 11.360 1.00 82.88 99 THR A O 1
ATOM 803 N N . GLY A 1 100 ? -18.291 5.036 12.847 1.00 84.88 100 GLY A N 1
ATOM 804 C CA . GLY A 1 100 ? -18.011 6.333 12.228 1.00 84.88 100 GLY A CA 1
ATOM 805 C C . GLY A 1 100 ? -16.531 6.720 12.294 1.00 84.88 100 GLY A C 1
ATOM 806 O O . GLY A 1 100 ? -15.995 7.250 11.328 1.00 84.88 100 GLY A O 1
ATOM 807 N N . MET A 1 101 ? -15.842 6.415 13.399 1.00 82.75 101 MET A N 1
ATOM 808 C CA . MET A 1 101 ? -14.410 6.690 13.551 1.00 82.75 101 MET A CA 1
ATOM 809 C C . MET A 1 101 ? -13.529 5.815 12.655 1.00 82.75 101 MET A C 1
ATOM 811 O O . MET A 1 101 ? -12.496 6.309 12.206 1.00 82.75 101 MET A O 1
ATOM 815 N N . ILE A 1 102 ? -13.918 4.565 12.389 1.00 85.88 102 ILE A N 1
ATOM 816 C CA . ILE A 1 102 ? -13.193 3.666 11.473 1.00 85.88 102 ILE A CA 1
ATOM 817 C C . ILE A 1 102 ? -13.385 4.090 10.014 1.00 85.88 102 ILE A C 1
ATOM 819 O O . ILE A 1 102 ? -12.433 4.063 9.245 1.00 85.88 102 ILE A O 1
ATOM 823 N N . ASN A 1 103 ? -14.587 4.535 9.639 1.00 83.31 103 ASN A N 1
ATOM 824 C CA . ASN A 1 103 ? -14.887 4.933 8.258 1.00 83.31 103 ASN A CA 1
ATOM 825 C C . ASN A 1 103 ? -14.469 6.373 7.925 1.00 83.31 103 ASN A C 1
ATOM 827 O O . ASN A 1 103 ? -14.348 6.724 6.757 1.00 83.31 103 ASN A O 1
ATOM 831 N N . ALA A 1 104 ? -14.251 7.223 8.931 1.00 85.25 104 ALA A N 1
ATOM 832 C CA . ALA A 1 104 ? -13.898 8.626 8.724 1.00 85.25 104 ALA A CA 1
ATOM 833 C C . ALA A 1 104 ? -12.590 8.856 7.934 1.00 85.25 104 ALA A C 1
ATOM 835 O O . ALA A 1 104 ? -12.587 9.763 7.114 1.00 85.25 104 ALA A O 1
ATOM 836 N N . PRO A 1 105 ? -11.498 8.091 8.118 1.00 78.12 105 PRO A N 1
ATOM 837 C CA . PRO A 1 105 ? -10.306 8.222 7.280 1.00 78.12 105 PRO A CA 1
ATOM 838 C C . PRO A 1 105 ? -10.551 7.795 5.831 1.00 78.12 105 PRO A C 1
ATOM 840 O O . PRO A 1 105 ? -9.951 8.361 4.933 1.00 78.12 105 PRO A O 1
ATOM 843 N N . LEU A 1 106 ? -11.468 6.850 5.596 1.00 83.94 106 LEU A N 1
ATOM 844 C CA . LEU A 1 106 ? -11.736 6.299 4.265 1.00 83.94 106 LEU A CA 1
ATOM 845 C C . LEU A 1 106 ? -12.383 7.317 3.310 1.00 83.94 106 LEU A C 1
ATOM 847 O O . LEU A 1 106 ? -12.266 7.191 2.098 1.00 83.94 106 LEU A O 1
ATOM 851 N N . VAL A 1 107 ? -13.084 8.316 3.857 1.00 86.69 107 VAL A N 1
ATOM 852 C CA . VAL A 1 107 ? -13.687 9.422 3.090 1.00 86.69 107 VAL A CA 1
ATOM 853 C C . VAL A 1 107 ? -12.769 10.638 2.965 1.00 86.69 107 VAL A C 1
ATOM 855 O O . VAL A 1 107 ? -13.073 11.549 2.197 1.00 86.69 107 VAL A O 1
ATOM 858 N N . ILE A 1 108 ? -11.668 10.684 3.723 1.00 82.69 108 ILE A N 1
ATOM 859 C CA . ILE A 1 108 ? -10.676 11.753 3.602 1.00 82.69 108 ILE A CA 1
ATOM 860 C C . ILE A 1 108 ? -9.751 11.383 2.434 1.00 82.69 108 ILE A C 1
ATOM 862 O O . ILE A 1 108 ? -9.263 10.256 2.385 1.00 82.69 108 ILE A O 1
ATOM 866 N N . PRO A 1 109 ? -9.490 12.298 1.489 1.00 87.06 109 PRO A N 1
ATOM 867 C CA . PRO A 1 109 ? -8.565 12.025 0.397 1.00 87.06 109 PRO A CA 1
ATOM 868 C C . PRO A 1 109 ? -7.133 11.863 0.924 1.00 87.06 109 PRO A C 1
ATOM 870 O O . PRO A 1 109 ? -6.655 12.655 1.743 1.00 87.06 109 PRO A O 1
ATOM 873 N N . GLU A 1 110 ? -6.433 10.861 0.397 1.00 86.50 110 GLU A N 1
ATOM 874 C CA . GLU A 1 110 ? -5.077 10.464 0.802 1.00 86.50 110 GLU A CA 1
ATOM 875 C C . GLU A 1 110 ? -4.056 11.613 0.742 1.00 86.50 110 GLU A C 1
ATOM 877 O O . GLU A 1 110 ? -3.209 11.754 1.625 1.00 86.50 110 GLU A O 1
ATOM 882 N N . VAL A 1 111 ? -4.205 12.514 -0.234 1.00 91.25 111 VAL A N 1
ATOM 883 C CA . VAL A 1 111 ? -3.332 13.683 -0.414 1.00 91.25 111 VAL A CA 1
ATOM 884 C C . VAL A 1 111 ? -3.371 14.615 0.804 1.00 91.25 111 VAL A C 1
ATOM 886 O O . VAL A 1 111 ? -2.328 15.074 1.272 1.00 91.25 111 VAL A O 1
ATOM 889 N N . ILE A 1 112 ? -4.558 14.869 1.370 1.00 91.06 112 ILE A N 1
ATOM 890 C CA . ILE A 1 112 ? -4.712 15.758 2.535 1.00 91.06 112 ILE A CA 1
ATOM 891 C C . ILE A 1 112 ? -4.061 15.131 3.773 1.00 91.06 112 ILE A C 1
ATOM 893 O O . ILE A 1 112 ? -3.424 15.833 4.566 1.00 91.06 112 ILE A O 1
ATOM 897 N N . GLN A 1 113 ? -4.184 13.811 3.930 1.00 86.38 113 GLN A N 1
ATOM 898 C CA . GLN A 1 113 ? -3.546 13.080 5.023 1.00 86.38 113 GLN A CA 1
ATOM 899 C C . GLN A 1 113 ? -2.014 13.154 4.928 1.00 86.38 113 GLN A C 1
ATOM 901 O O . GLN A 1 113 ? -1.357 13.350 5.951 1.00 86.38 113 GLN A O 1
ATOM 906 N N . GLY A 1 114 ? -1.454 13.087 3.715 1.00 87.50 114 GLY A N 1
ATOM 907 C CA . GLY A 1 114 ? -0.016 13.226 3.472 1.00 87.50 114 GLY A CA 1
ATOM 908 C C . GLY A 1 114 ? 0.539 14.595 3.877 1.00 87.50 114 GLY A C 1
ATOM 909 O O . GLY A 1 114 ? 1.481 14.674 4.666 1.00 87.50 114 GLY A O 1
ATOM 910 N N . ILE A 1 115 ? -0.083 15.682 3.407 1.00 90.69 115 ILE A N 1
ATOM 911 C CA . ILE A 1 115 ? 0.356 17.055 3.727 1.00 90.69 115 ILE A CA 1
ATOM 912 C C . ILE A 1 115 ? 0.235 17.320 5.238 1.00 90.69 115 ILE A C 1
ATOM 914 O O . ILE A 1 115 ? 1.125 17.916 5.846 1.00 90.69 115 ILE A O 1
ATOM 918 N N . SER A 1 116 ? -0.829 16.820 5.873 1.00 87.44 116 SER A N 1
ATOM 919 C CA . SER A 1 116 ? -1.034 16.980 7.318 1.00 87.44 116 SER A CA 1
ATOM 920 C C . SER A 1 116 ? 0.057 16.287 8.144 1.00 87.44 116 SER A C 1
ATOM 922 O O . SER A 1 116 ? 0.537 16.865 9.118 1.00 87.44 116 SER A O 1
ATOM 924 N N . LEU A 1 117 ? 0.485 15.078 7.753 1.00 83.50 117 LEU A N 1
ATOM 925 C CA . LEU A 1 117 ? 1.588 14.370 8.417 1.00 83.50 117 LEU A CA 1
ATOM 926 C C . LEU A 1 117 ? 2.931 15.083 8.228 1.00 83.50 117 LEU A C 1
ATOM 928 O O . LEU A 1 117 ? 3.715 15.151 9.172 1.00 83.50 117 LEU A O 1
ATOM 932 N N . LEU A 1 118 ? 3.187 15.641 7.041 1.00 86.62 118 LEU A N 1
ATOM 933 C CA . LEU A 1 118 ? 4.408 16.404 6.782 1.00 86.62 118 LEU A CA 1
ATOM 934 C C . LEU A 1 118 ? 4.498 17.629 7.702 1.00 86.62 118 LEU A C 1
ATOM 936 O O . LEU A 1 118 ? 5.511 17.826 8.370 1.00 86.62 118 LEU A O 1
ATOM 940 N N . LEU A 1 119 ? 3.422 18.417 7.790 1.00 85.94 119 LEU A N 1
ATOM 941 C CA . LEU A 1 119 ? 3.350 19.568 8.695 1.00 85.94 119 LEU A CA 1
ATOM 942 C C . LEU A 1 119 ? 3.485 19.143 10.161 1.00 85.94 119 LEU A C 1
ATOM 944 O O . LEU A 1 119 ? 4.197 19.794 10.925 1.00 85.94 119 LEU A O 1
ATOM 948 N N . LEU A 1 120 ? 2.864 18.024 10.545 1.00 83.12 120 LEU A N 1
ATOM 949 C CA . LEU A 1 120 ? 3.007 17.456 11.883 1.00 83.12 120 LEU A CA 1
ATOM 950 C C . LEU A 1 120 ? 4.467 17.102 12.192 1.00 83.12 120 LEU A C 1
ATOM 952 O O . LEU A 1 120 ? 4.945 17.446 13.267 1.00 83.12 120 LEU A O 1
ATOM 956 N N . PHE A 1 121 ? 5.190 16.456 11.275 1.00 83.69 121 PHE A N 1
ATOM 957 C CA . PHE A 1 121 ? 6.602 16.125 11.474 1.00 83.69 121 PHE A CA 1
ATOM 958 C C . PHE A 1 121 ? 7.502 17.359 11.515 1.00 83.69 121 PHE A C 1
ATOM 960 O O . PHE A 1 121 ? 8.446 17.378 12.301 1.00 83.69 121 PHE A O 1
ATOM 967 N N . ILE A 1 122 ? 7.190 18.410 10.752 1.00 86.69 122 ILE A N 1
ATOM 968 C CA . ILE A 1 122 ? 7.896 19.695 10.836 1.00 86.69 122 ILE A CA 1
ATOM 969 C C . ILE A 1 122 ? 7.702 20.322 12.225 1.00 86.69 122 ILE A C 1
ATOM 971 O O . ILE A 1 122 ? 8.675 20.711 12.868 1.00 86.69 122 ILE A O 1
ATOM 975 N N . GLU A 1 123 ? 6.466 20.395 12.724 1.00 83.75 123 GLU A N 1
ATOM 976 C CA . GLU A 1 123 ? 6.173 20.961 14.049 1.00 83.75 123 GLU A CA 1
ATOM 977 C C . GLU A 1 123 ? 6.718 20.094 15.192 1.00 83.75 123 GLU A C 1
ATOM 979 O O . GLU A 1 123 ? 7.283 20.600 16.162 1.00 83.75 123 GLU A O 1
ATOM 984 N N . MET A 1 124 ? 6.620 18.773 15.065 1.00 80.88 124 MET A N 1
ATOM 985 C CA . MET A 1 124 ? 7.177 17.827 16.028 1.00 80.88 124 MET A CA 1
ATOM 986 C C . MET A 1 124 ? 8.710 17.873 16.028 1.00 80.88 124 MET A C 1
ATOM 988 O O . MET A 1 124 ? 9.323 17.829 17.092 1.00 80.88 124 MET A O 1
ATOM 992 N N . GLY A 1 125 ? 9.334 18.052 14.862 1.00 78.62 125 GLY A N 1
ATOM 993 C CA . GLY A 1 125 ? 10.768 18.288 14.714 1.00 78.62 125 GLY A CA 1
ATOM 994 C C . GLY A 1 125 ? 11.217 19.583 15.387 1.00 78.62 125 GLY A C 1
ATOM 995 O O . GLY A 1 125 ? 12.242 19.584 16.058 1.00 78.62 125 GLY A O 1
ATOM 996 N N . LYS A 1 126 ? 10.421 20.659 15.326 1.00 73.12 126 LYS A N 1
ATOM 997 C CA . LYS A 1 126 ? 10.669 21.886 16.111 1.00 73.12 126 LYS A CA 1
ATOM 998 C C . LYS A 1 126 ? 10.548 21.645 17.620 1.00 73.12 126 LYS A C 1
ATOM 1000 O O . LYS A 1 126 ? 11.262 22.274 18.399 1.00 73.12 126 LYS A O 1
ATOM 1005 N N . TRP A 1 127 ? 9.647 20.754 18.041 1.00 68.88 127 TRP A N 1
ATOM 1006 C CA . TRP A 1 127 ? 9.434 20.424 19.453 1.00 68.88 127 TRP A CA 1
ATOM 1007 C C . TRP A 1 127 ? 10.546 19.533 20.033 1.00 68.88 127 TRP A C 1
ATOM 1009 O O . TRP A 1 127 ? 11.014 19.804 21.137 1.00 68.88 127 TRP A O 1
ATOM 1019 N N . LEU A 1 128 ? 11.011 18.519 19.289 1.00 68.44 128 LEU A N 1
ATOM 1020 C CA . LEU A 1 128 ? 12.107 17.625 19.703 1.00 68.44 128 LEU A CA 1
ATOM 1021 C C . LEU A 1 128 ? 13.505 18.198 19.406 1.00 68.44 128 LEU A C 1
ATOM 1023 O O . LEU A 1 128 ? 14.449 17.935 20.147 1.00 68.44 128 LEU A O 1
ATOM 1027 N N . GLY A 1 129 ? 13.647 18.982 18.340 1.00 66.50 129 GLY A N 1
ATOM 1028 C CA . GLY A 1 129 ? 14.908 19.498 17.811 1.00 66.50 129 GLY A CA 1
ATOM 1029 C C . GLY A 1 129 ? 15.026 21.013 17.942 1.00 66.50 129 GLY A C 1
ATOM 1030 O O . GLY A 1 129 ? 15.114 21.713 16.938 1.00 66.50 129 GLY A O 1
ATOM 1031 N N . GLY A 1 130 ? 15.045 21.555 19.168 1.00 53.72 130 GLY A N 1
ATOM 1032 C CA . GLY A 1 130 ? 15.400 22.968 19.316 1.00 53.72 130 GLY A CA 1
ATOM 1033 C C . GLY A 1 130 ? 15.154 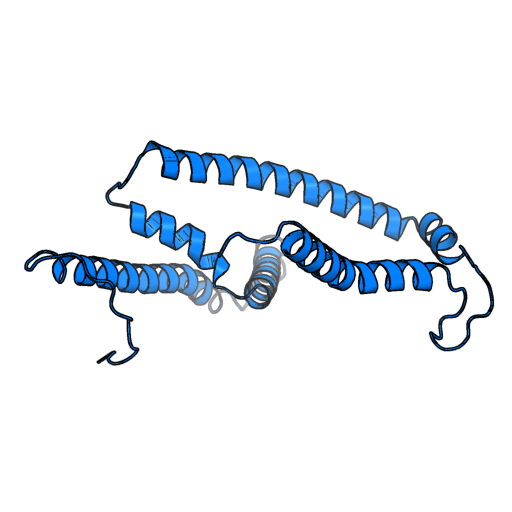23.667 20.649 1.00 53.72 130 GLY A C 1
ATOM 1034 O O . GLY A 1 130 ? 14.382 24.618 20.702 1.00 53.72 130 GLY A O 1
ATOM 1035 N N . ARG A 1 131 ? 16.021 23.413 21.639 1.00 51.69 131 ARG A N 1
ATOM 1036 C CA . ARG A 1 131 ? 16.477 24.447 22.602 1.00 51.69 131 ARG A CA 1
ATOM 1037 C C . ARG A 1 131 ? 17.309 25.575 21.929 1.00 51.69 131 ARG A C 1
ATOM 1039 O O . ARG A 1 131 ? 18.001 26.304 22.625 1.00 51.69 131 ARG A O 1
ATOM 1046 N N . ARG A 1 132 ? 17.272 25.733 20.592 1.00 50.25 132 ARG A N 1
ATOM 1047 C CA . ARG A 1 132 ? 17.966 26.807 19.838 1.00 50.25 132 ARG A CA 1
ATOM 1048 C C . ARG A 1 132 ? 17.132 27.518 18.755 1.00 50.25 132 ARG A C 1
ATOM 1050 O O . ARG A 1 132 ? 17.645 28.430 18.126 1.00 50.25 132 ARG A O 1
ATOM 1057 N N . VAL A 1 133 ? 15.858 27.157 18.563 1.00 51.75 133 VAL A N 1
ATOM 1058 C CA . VAL A 1 133 ? 14.890 27.932 17.737 1.00 51.75 133 VAL A CA 1
ATOM 1059 C C . VAL A 1 133 ? 13.667 28.342 18.578 1.00 51.75 133 VAL A C 1
ATOM 1061 O O . VAL A 1 133 ? 12.661 28.857 18.095 1.00 51.75 133 VAL A O 1
ATOM 1064 N N . ALA A 1 134 ? 13.750 28.140 19.894 1.00 51.50 134 ALA A N 1
ATOM 1065 C CA . ALA A 1 134 ? 12.790 28.668 20.840 1.00 51.50 134 ALA A CA 1
ATOM 1066 C C . ALA A 1 134 ? 13.032 30.172 20.996 1.00 51.50 134 ALA A C 1
ATOM 1068 O O . ALA A 1 134 ? 13.883 30.531 21.788 1.00 51.50 134 ALA A O 1
ATOM 1069 N N . VAL A 1 135 ? 12.343 31.005 20.210 1.00 50.00 135 VAL A N 1
ATOM 1070 C CA . VAL A 1 135 ? 11.625 32.239 20.611 1.00 50.00 135 VAL A CA 1
ATOM 1071 C C . VAL A 1 135 ? 11.007 32.829 19.328 1.00 50.00 135 VAL A C 1
ATOM 1073 O O . VAL A 1 135 ? 11.684 33.540 18.602 1.00 50.00 135 VAL A O 1
ATOM 1076 N N . SER A 1 136 ? 9.738 32.524 19.022 1.00 49.09 136 SER A N 1
ATOM 1077 C CA . SER A 1 136 ? 8.778 33.526 18.485 1.00 49.09 136 SER A CA 1
ATOM 1078 C C . SER A 1 136 ? 7.395 32.953 18.150 1.00 49.09 136 SER A C 1
ATOM 1080 O O . SER A 1 136 ? 6.414 33.673 18.256 1.00 49.09 136 SER A O 1
ATOM 1082 N N . SER A 1 137 ? 7.256 31.672 17.791 1.00 54.66 137 SER A N 1
ATOM 1083 C CA . SER A 1 137 ? 5.990 31.174 17.205 1.00 54.66 137 SER A CA 1
ATOM 1084 C C . SER A 1 137 ? 5.208 30.182 18.077 1.00 54.66 137 SER A C 1
ATOM 1086 O O . SER A 1 137 ? 4.580 29.257 17.571 1.00 54.66 137 SER A O 1
ATOM 1088 N N . ARG A 1 138 ? 5.210 30.361 19.407 1.00 55.41 138 ARG A N 1
ATOM 1089 C CA . ARG A 1 138 ? 4.471 29.478 20.338 1.00 55.41 138 ARG A CA 1
ATOM 1090 C C . ARG A 1 138 ? 2.965 29.797 20.457 1.00 55.41 138 ARG A C 1
ATOM 1092 O O . ARG A 1 138 ? 2.254 29.054 21.123 1.00 55.41 138 ARG A O 1
ATOM 1099 N N . SER A 1 139 ? 2.453 30.817 19.767 1.00 50.84 139 SER A N 1
ATOM 1100 C CA . SER A 1 139 ? 1.058 31.266 19.949 1.00 50.84 139 SER A CA 1
ATOM 1101 C C . SER A 1 139 ? 0.099 30.928 18.795 1.00 50.84 139 SER A C 1
ATOM 1103 O O . SER A 1 139 ? -1.108 31.010 18.985 1.00 50.84 139 SER A O 1
ATOM 1105 N N . GLY A 1 140 ? 0.589 30.526 17.613 1.00 51.84 140 GLY A N 1
ATOM 1106 C CA . GLY A 1 140 ? -0.266 30.324 16.427 1.00 51.84 140 GLY A CA 1
ATOM 1107 C C . GLY A 1 140 ? -0.744 28.886 16.181 1.00 51.84 140 GLY A C 1
ATOM 1108 O O . GLY A 1 140 ? -1.885 28.671 15.782 1.00 51.84 140 GLY A O 1
ATOM 1109 N N . SER A 1 141 ? 0.104 27.883 16.432 1.00 55.91 141 SER A N 1
ATOM 1110 C CA . SER A 1 141 ? -0.127 26.515 15.923 1.00 55.91 141 SER A CA 1
ATOM 1111 C C . SER A 1 141 ? -0.936 25.602 16.855 1.00 55.91 141 SER A C 1
ATOM 1113 O O . SER A 1 141 ? -1.481 24.592 16.412 1.00 55.91 141 SER A O 1
ATOM 1115 N N . VAL A 1 142 ? -1.068 25.948 18.142 1.00 54.25 142 VAL A N 1
ATOM 1116 C CA . VAL A 1 142 ? -1.788 25.110 19.125 1.00 54.25 142 VAL A CA 1
ATOM 1117 C C . VAL A 1 142 ? -3.304 25.118 18.877 1.00 54.25 142 VAL A C 1
ATOM 1119 O O . VAL A 1 142 ? -3.980 24.122 19.131 1.00 54.25 142 VAL A O 1
ATOM 1122 N N . THR A 1 143 ? -3.842 26.188 18.284 1.00 54.72 143 THR A N 1
ATOM 1123 C CA . THR A 1 143 ? -5.278 26.309 17.986 1.00 54.72 143 THR A CA 1
ATOM 1124 C C . THR A 1 143 ? -5.724 25.353 16.870 1.00 54.72 143 THR A C 1
ATOM 1126 O O . THR A 1 143 ? -6.814 24.784 16.948 1.00 54.72 143 THR A O 1
ATOM 1129 N N . SER A 1 144 ? -4.869 25.078 15.878 1.00 52.44 144 SER A N 1
ATOM 1130 C CA . SER A 1 144 ? -5.206 24.181 14.759 1.00 52.44 144 SER A CA 1
ATOM 1131 C C . SER A 1 144 ? -5.167 22.694 15.135 1.00 52.44 144 SER A C 1
ATOM 1133 O O . SER A 1 144 ? -6.004 21.923 14.663 1.00 52.44 144 SER A O 1
ATOM 1135 N N . CYS A 1 145 ? -4.278 22.278 16.045 1.00 50.41 145 CYS A N 1
ATOM 1136 C CA . CYS A 1 145 ? -4.235 20.890 16.530 1.00 50.41 145 CYS A CA 1
ATOM 1137 C C . CYS A 1 145 ? -5.473 20.510 17.361 1.00 50.41 145 CYS A C 1
ATOM 1139 O O . CYS A 1 145 ? -5.889 19.352 17.355 1.00 50.41 145 CYS A O 1
ATOM 1141 N N . CYS A 1 146 ? -6.114 21.480 18.018 1.00 49.84 146 CYS A N 1
ATOM 1142 C CA . CYS A 1 146 ? -7.375 21.278 18.735 1.00 49.84 146 CYS A CA 1
ATOM 1143 C C . CYS A 1 146 ? -8.608 21.329 17.814 1.00 49.84 146 CYS A C 1
ATOM 1145 O O . CYS A 1 146 ? -9.648 20.758 18.160 1.00 49.84 146 CYS A O 1
ATOM 1147 N N . ALA A 1 147 ? -8.498 21.952 16.632 1.00 50.16 147 ALA A N 1
ATOM 1148 C CA . ALA A 1 147 ? -9.583 22.078 15.655 1.00 50.16 147 ALA A CA 1
ATOM 1149 C C . ALA A 1 147 ? -9.933 20.743 14.968 1.00 50.16 147 ALA A C 1
ATOM 1151 O O . ALA A 1 147 ? -11.099 20.463 14.701 1.00 50.16 147 ALA A O 1
ATOM 1152 N N . PHE A 1 148 ? -8.953 19.866 14.737 1.00 55.41 148 PHE A N 1
ATOM 1153 C CA . PHE A 1 148 ? -9.192 18.548 14.134 1.00 55.41 148 PHE A CA 1
ATOM 1154 C C . PHE A 1 148 ? -10.043 17.598 14.997 1.00 55.41 148 PHE A C 1
ATOM 1156 O O . PHE A 1 148 ? -11.026 17.050 14.482 1.00 55.41 148 PHE A O 1
ATOM 1163 N N . PRO A 1 149 ? -9.754 17.394 16.300 1.00 51.75 149 PRO A N 1
ATOM 1164 C CA . PRO A 1 149 ? -10.614 16.574 17.145 1.00 51.75 149 PRO A CA 1
ATOM 1165 C C . PRO A 1 149 ? -11.978 17.233 17.375 1.00 51.75 149 PRO A C 1
ATOM 1167 O O . PRO A 1 149 ? -12.981 16.522 17.391 1.00 51.75 149 PRO A O 1
ATOM 1170 N N . THR A 1 150 ? -12.063 18.566 17.475 1.00 55.31 150 THR A N 1
ATOM 1171 C CA . THR A 1 150 ? -13.357 19.256 17.627 1.00 55.31 150 THR A CA 1
ATOM 1172 C C . THR A 1 150 ? -14.216 19.189 16.367 1.00 55.31 150 THR A C 1
ATOM 1174 O O . THR A 1 150 ? -15.401 18.889 16.484 1.00 55.31 150 THR A O 1
ATOM 1177 N N . TRP A 1 151 ? -13.651 19.344 15.166 1.00 50.47 151 TRP A N 1
ATOM 1178 C CA . TRP A 1 151 ? -14.378 19.162 13.904 1.00 50.47 151 TRP A CA 1
ATOM 1179 C C . TRP A 1 151 ? -14.854 17.715 13.724 1.00 50.47 151 TRP A C 1
ATOM 1181 O O . TRP A 1 151 ? -16.012 17.470 13.380 1.00 50.47 151 TR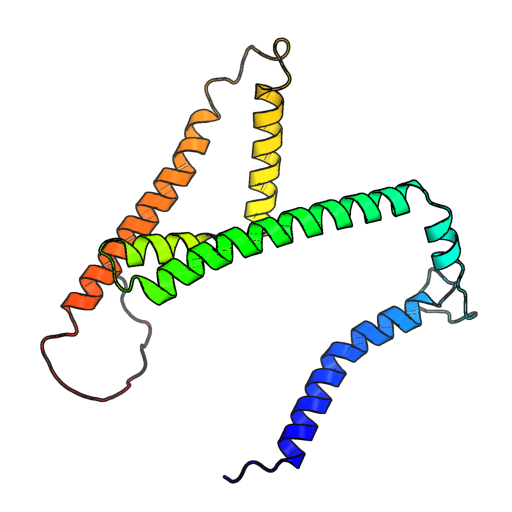P A O 1
ATOM 1191 N N . ARG A 1 152 ? -14.005 16.733 14.056 1.00 56.50 152 ARG A N 1
ATOM 1192 C CA . ARG A 1 152 ? -14.358 15.305 14.003 1.00 56.50 152 ARG A CA 1
ATOM 1193 C C . ARG A 1 152 ? -15.447 14.941 15.016 1.00 56.50 152 ARG A C 1
ATOM 1195 O O . ARG A 1 152 ? -16.357 14.180 14.687 1.00 56.50 152 ARG A O 1
ATOM 1202 N N . LEU A 1 153 ? -15.405 15.514 16.221 1.00 54.72 153 LEU A N 1
ATOM 1203 C CA . LEU A 1 153 ? -16.444 15.355 17.245 1.00 54.72 153 LEU A CA 1
ATOM 1204 C C . LEU A 1 153 ? -17.749 16.066 16.863 1.00 54.72 153 LEU A C 1
ATOM 1206 O O . LEU A 1 153 ? -18.825 15.523 17.113 1.00 54.72 153 LEU A O 1
ATOM 1210 N N . LEU A 1 1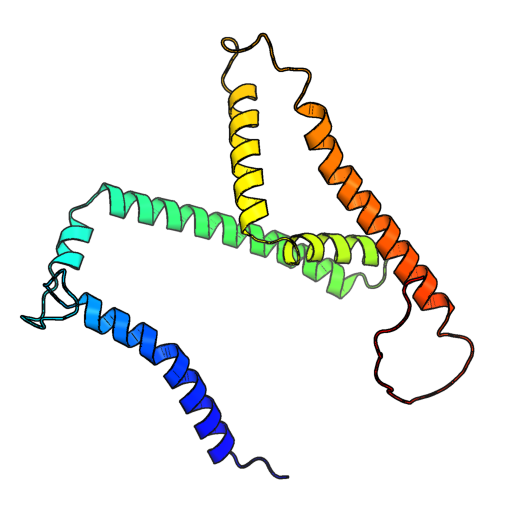54 ? -17.681 17.240 16.232 1.00 56.53 154 LEU A N 1
ATOM 1211 C CA . LEU A 1 154 ? -18.851 17.995 15.785 1.00 56.53 154 LEU A CA 1
ATOM 1212 C C . LEU A 1 154 ? -19.563 17.278 14.632 1.00 56.53 154 LEU A C 1
ATOM 1214 O O . LEU A 1 154 ? -20.768 17.042 14.706 1.00 56.53 154 LEU A O 1
ATOM 1218 N N . CYS A 1 155 ? -18.816 16.830 13.620 1.00 48.44 155 CYS A N 1
ATOM 1219 C CA . CYS A 1 155 ? -19.360 16.065 12.498 1.00 48.44 155 CYS A CA 1
ATOM 1220 C C . CYS A 1 155 ? -19.930 14.710 12.967 1.00 48.44 155 CYS A C 1
ATOM 1222 O O . CYS A 1 155 ? -21.011 14.295 12.546 1.00 48.44 155 CYS A O 1
ATOM 1224 N N . SER A 1 156 ? -19.268 14.065 13.935 1.00 50.34 156 SER A N 1
ATOM 1225 C CA . SER A 1 156 ? -19.760 12.848 14.591 1.00 50.34 156 SER A CA 1
ATOM 1226 C C . SER A 1 156 ? -21.061 13.081 15.373 1.00 50.34 156 SER A C 1
ATOM 1228 O O . SER A 1 156 ? -22.010 12.309 15.235 1.00 50.34 156 SER A O 1
ATOM 1230 N N . ARG A 1 157 ? -21.182 14.186 16.124 1.00 51.19 157 ARG A N 1
ATOM 1231 C CA . ARG A 1 157 ? -22.431 14.564 16.812 1.00 51.19 157 ARG A CA 1
ATOM 1232 C C . ARG A 1 157 ? -23.565 14.843 15.826 1.00 51.19 157 ARG A C 1
ATOM 1234 O O . ARG A 1 157 ? -24.674 14.356 16.044 1.00 51.19 157 ARG A O 1
ATOM 1241 N N . VAL A 1 158 ? -23.306 15.558 14.732 1.00 56.38 158 VAL A N 1
ATOM 1242 C CA . VAL A 1 158 ? -24.308 15.821 13.682 1.00 56.38 158 VAL A CA 1
ATOM 1243 C C . VAL A 1 158 ? -24.768 14.511 13.031 1.00 56.38 158 VAL A C 1
ATOM 1245 O O . VAL A 1 158 ? -25.971 14.261 12.935 1.00 56.38 158 VAL A O 1
ATOM 1248 N N . CYS A 1 159 ? -23.836 13.622 12.684 1.00 45.09 159 CYS A N 1
ATOM 1249 C CA . CYS A 1 159 ? -24.132 12.330 12.065 1.00 45.09 159 CYS A CA 1
ATOM 1250 C C . CYS A 1 159 ? -24.922 11.394 13.005 1.00 45.09 159 CYS A C 1
ATOM 1252 O O . CYS A 1 159 ? -25.945 10.824 12.614 1.00 45.09 159 CYS A O 1
ATOM 1254 N N . VAL A 1 160 ? -24.535 11.307 14.285 1.00 54.69 160 VAL A N 1
ATOM 1255 C CA . VAL A 1 160 ? -25.256 10.517 15.302 1.00 54.69 160 VAL A CA 1
ATOM 1256 C C . VAL A 1 160 ? -26.660 11.067 15.547 1.00 54.69 160 VAL A C 1
ATOM 1258 O O . VAL A 1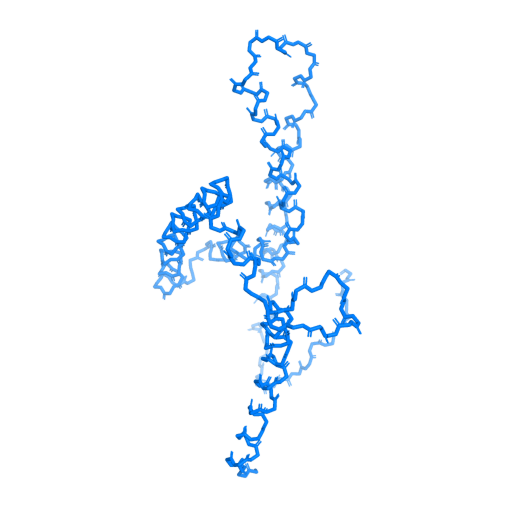 160 ? -27.607 10.288 15.667 1.00 54.69 160 VAL A O 1
ATOM 1261 N N . THR A 1 161 ? -26.830 12.390 15.580 1.00 56.84 161 THR A N 1
ATOM 1262 C CA . THR A 1 161 ? -28.148 13.016 15.771 1.00 56.84 161 THR A CA 1
ATOM 1263 C C . THR A 1 161 ? -29.053 12.767 14.563 1.00 56.84 161 THR A C 1
ATOM 1265 O O . THR A 1 161 ? -30.232 12.451 14.735 1.00 56.84 161 THR A O 1
ATOM 1268 N N . CYS A 1 162 ? -28.499 12.799 13.347 1.00 45.88 162 CYS A N 1
ATOM 1269 C CA . CYS A 1 162 ? -29.216 12.478 12.113 1.00 45.88 162 CYS A CA 1
ATOM 1270 C C . CYS A 1 162 ? -29.656 10.998 12.067 1.00 45.88 162 CYS A C 1
ATOM 1272 O O . CYS A 1 162 ? -30.820 10.702 11.796 1.00 45.88 162 CYS A O 1
ATOM 1274 N N . ILE A 1 163 ? -28.786 10.064 12.473 1.00 55.00 163 ILE A N 1
ATOM 1275 C CA . ILE A 1 163 ? -29.107 8.629 12.605 1.00 55.00 163 ILE A CA 1
ATOM 1276 C C . ILE A 1 163 ? -30.175 8.367 13.675 1.00 55.00 163 ILE A C 1
ATOM 1278 O O . ILE A 1 163 ? -31.104 7.583 13.457 1.00 55.00 163 ILE A O 1
ATOM 1282 N N . ARG A 1 164 ? -30.093 9.037 14.833 1.00 49.81 164 ARG A N 1
ATOM 1283 C CA . ARG A 1 164 ? -31.092 8.894 15.907 1.00 49.81 164 ARG A CA 1
ATOM 1284 C C . ARG A 1 164 ? -32.456 9.450 15.486 1.00 49.81 164 ARG A C 1
ATOM 1286 O O . ARG A 1 164 ? -33.482 8.888 15.866 1.00 49.81 164 ARG A O 1
ATOM 1293 N N . ARG A 1 165 ? -32.467 10.513 14.674 1.00 44.50 165 ARG A N 1
ATOM 1294 C CA . ARG A 1 165 ? -33.678 11.140 14.122 1.00 44.50 165 ARG A CA 1
ATOM 1295 C C . ARG A 1 165 ? -34.284 10.337 12.964 1.00 44.50 165 ARG A C 1
ATOM 1297 O O . ARG A 1 165 ? -35.505 10.276 12.866 1.00 44.50 165 ARG A O 1
ATOM 1304 N N . SER A 1 166 ? -33.460 9.667 12.157 1.00 40.97 166 SER A N 1
ATOM 1305 C CA . SER A 1 166 ? -33.883 8.720 11.111 1.00 40.97 166 SER A CA 1
ATOM 1306 C C . SER A 1 166 ? -34.571 7.485 11.710 1.00 40.97 166 SER A C 1
ATOM 1308 O O . SER A 1 166 ? -35.685 7.131 11.325 1.00 40.97 166 SER A O 1
ATOM 1310 N N . ARG A 1 167 ? -33.985 6.894 12.759 1.00 41.03 167 ARG A N 1
ATOM 1311 C CA . ARG A 1 167 ? -34.521 5.684 13.400 1.00 41.03 167 ARG A CA 1
ATOM 1312 C C . ARG A 1 167 ? -35.869 5.895 14.110 1.00 41.03 167 ARG A C 1
ATOM 1314 O O . ARG A 1 167 ? -36.603 4.929 14.276 1.00 41.03 167 ARG A O 1
ATOM 1321 N N . LYS A 1 168 ? -36.228 7.128 14.496 1.00 38.44 168 LYS A N 1
ATOM 1322 C CA . LYS A 1 168 ? -37.544 7.440 15.092 1.00 38.44 168 LYS A CA 1
ATOM 1323 C C . LYS A 1 168 ? -38.672 7.653 14.071 1.00 38.44 168 LYS A C 1
ATOM 1325 O O . LYS A 1 168 ? -39.826 7.536 14.459 1.00 38.44 168 LYS A O 1
ATOM 1330 N N . ARG A 1 169 ? -38.384 7.941 12.794 1.00 42.09 169 ARG A N 1
ATOM 1331 C CA . ARG A 1 169 ? -39.432 8.195 11.778 1.00 42.09 169 ARG A CA 1
ATOM 1332 C C . ARG A 1 169 ? -39.913 6.949 11.027 1.00 42.09 169 ARG A C 1
ATOM 1334 O O . ARG A 1 169 ? -40.866 7.049 10.268 1.00 42.09 169 ARG A O 1
ATOM 1341 N N . HIS A 1 170 ? -39.283 5.790 11.216 1.00 41.94 170 HIS A N 1
ATOM 1342 C CA . HIS A 1 170 ? -39.544 4.587 10.407 1.00 41.94 170 HIS A CA 1
ATOM 1343 C C . HIS A 1 170 ? -40.199 3.411 11.152 1.00 41.94 170 HIS A C 1
ATOM 1345 O O . HIS A 1 170 ? -40.293 2.329 10.588 1.00 41.94 170 HIS A O 1
ATOM 1351 N N . TRP A 1 171 ? -40.673 3.596 12.390 1.00 34.62 171 TRP A N 1
ATOM 1352 C CA . TRP A 1 171 ? -41.206 2.488 13.206 1.00 34.62 171 TRP A CA 1
ATOM 1353 C C . TRP A 1 171 ? -42.713 2.533 13.518 1.00 34.62 171 TRP A C 1
ATOM 1355 O O . TRP A 1 171 ? -43.169 1.674 14.261 1.00 34.62 171 TRP A O 1
ATOM 1365 N N . ILE A 1 172 ? -43.501 3.472 12.969 1.00 42.31 172 ILE A N 1
ATOM 1366 C CA . ILE A 1 172 ? -44.939 3.587 13.318 1.00 42.31 172 ILE A CA 1
ATOM 1367 C C . ILE A 1 172 ? -45.913 3.136 12.206 1.00 42.31 172 ILE A C 1
ATOM 1369 O O . ILE A 1 172 ? -47.091 2.955 12.488 1.00 42.31 172 ILE A O 1
ATOM 1373 N N . SER A 1 173 ? -45.481 2.815 10.979 1.00 35.66 173 SER A N 1
ATOM 1374 C CA . SER A 1 173 ? -46.443 2.332 9.965 1.00 35.66 173 SER A CA 1
ATOM 1375 C C . SER A 1 173 ? -45.845 1.495 8.822 1.00 35.66 173 SER A C 1
ATOM 1377 O O . SER A 1 173 ? -45.526 2.009 7.759 1.00 35.66 173 SER A O 1
ATOM 1379 N N . ALA A 1 174 ? -45.819 0.174 9.046 1.00 38.00 174 ALA A N 1
ATOM 1380 C CA . ALA A 1 174 ? -46.141 -0.884 8.069 1.00 38.00 174 ALA A CA 1
ATOM 1381 C C . ALA A 1 174 ? -45.290 -0.979 6.756 1.00 38.00 174 ALA A C 1
ATOM 1383 O O . ALA A 1 174 ? -44.217 -0.393 6.670 1.00 38.00 174 ALA A O 1
ATOM 1384 N N . PRO A 1 175 ? -45.600 -1.899 5.813 1.00 45.09 175 PRO A N 1
ATOM 1385 C CA . PRO A 1 175 ? -44.799 -3.089 5.527 1.00 45.09 175 PRO A CA 1
ATOM 1386 C C . PRO A 1 175 ? -44.090 -3.068 4.156 1.00 45.09 175 PRO A C 1
ATOM 1388 O O . PRO A 1 175 ? -44.439 -2.313 3.257 1.00 45.09 175 PRO A O 1
ATOM 1391 N N . ARG A 1 176 ? -43.105 -3.969 4.002 1.00 45.53 176 ARG A N 1
ATOM 1392 C CA . ARG A 1 176 ? -42.505 -4.497 2.754 1.00 45.53 176 ARG A CA 1
ATOM 1393 C C . ARG A 1 176 ? -42.847 -3.739 1.453 1.00 45.53 176 ARG A C 1
ATOM 1395 O O . ARG A 1 176 ? -43.745 -4.154 0.725 1.00 45.53 176 ARG A O 1
ATOM 1402 N N . ARG A 1 177 ? -42.054 -2.727 1.088 1.00 32.72 177 ARG A N 1
ATOM 1403 C CA . ARG A 1 177 ? -41.769 -2.384 -0.320 1.00 32.72 177 ARG A CA 1
ATOM 1404 C C . ARG A 1 177 ? -40.555 -1.459 -0.411 1.00 32.72 177 ARG A C 1
ATOM 1406 O O . ARG A 1 177 ? -40.536 -0.380 0.169 1.00 32.72 177 ARG A O 1
ATOM 1413 N N . CYS A 1 178 ? -39.541 -1.913 -1.143 1.00 39.28 178 CYS A N 1
ATOM 1414 C CA . CYS A 1 178 ? -38.473 -1.078 -1.676 1.00 39.28 178 CYS A CA 1
ATOM 1415 C C . CYS A 1 178 ? -39.078 0.049 -2.516 1.00 39.28 178 CYS A C 1
ATOM 1417 O O . CYS A 1 178 ? -39.794 -0.244 -3.470 1.00 39.28 178 CYS A O 1
ATOM 1419 N N . VAL A 1 179 ? -38.739 1.303 -2.219 1.00 34.97 179 VAL A N 1
ATOM 1420 C CA . VAL A 1 179 ? -38.844 2.400 -3.185 1.00 34.97 179 VAL A CA 1
ATOM 1421 C C . VAL A 1 179 ? -37.622 3.304 -3.030 1.00 34.97 179 VAL A C 1
ATOM 1423 O O . VAL A 1 179 ? -37.261 3.707 -1.927 1.00 34.97 179 VAL A O 1
ATOM 1426 N N . TYR A 1 180 ? -36.984 3.539 -4.174 1.00 33.75 180 TYR A N 1
ATOM 1427 C CA . TYR A 1 180 ? -35.935 4.506 -4.486 1.00 33.75 180 TYR A CA 1
ATOM 1428 C C . TYR A 1 180 ? -35.886 5.732 -3.560 1.00 33.75 180 TYR A C 1
ATOM 1430 O O . TYR A 1 180 ? -36.840 6.505 -3.474 1.00 33.75 180 TYR A O 1
ATOM 1438 N N . PHE A 1 181 ? -34.728 5.964 -2.936 1.00 34.41 181 PHE A N 1
ATOM 1439 C CA . PHE A 1 181 ? -34.444 7.204 -2.220 1.00 34.41 181 PHE A CA 1
ATOM 1440 C C . PHE A 1 181 ? -34.079 8.294 -3.240 1.00 34.41 181 PHE A C 1
ATOM 1442 O O . PHE A 1 181 ? -32.914 8.491 -3.577 1.00 34.41 181 PHE A O 1
ATOM 1449 N N . SER A 1 182 ? -35.105 8.959 -3.779 1.00 35.25 182 SER A N 1
ATOM 1450 C CA . SER A 1 182 ? -34.964 10.184 -4.566 1.00 35.25 182 SER A CA 1
ATOM 1451 C C . SER A 1 182 ? -34.459 11.317 -3.675 1.00 35.25 182 SER A C 1
ATOM 1453 O O . SER A 1 182 ? -35.043 11.649 -2.641 1.00 35.25 182 SER A O 1
ATOM 1455 N N . SER A 1 183 ? -33.358 11.914 -4.112 1.00 45.41 183 SER A N 1
ATOM 1456 C CA . SER A 1 183 ? -32.720 13.105 -3.576 1.00 45.41 183 SER A CA 1
ATOM 1457 C C . SER A 1 183 ? -33.645 14.324 -3.636 1.00 45.41 183 SER A C 1
ATOM 1459 O O . SER A 1 183 ? -33.711 14.998 -4.658 1.00 45.41 183 SER A O 1
ATOM 1461 N N . SER A 1 184 ? -34.323 14.669 -2.543 1.00 42.16 184 SER A N 1
ATOM 1462 C CA . SER A 1 184 ? -34.807 16.044 -2.353 1.00 42.16 184 SER A CA 1
ATOM 1463 C C . SER A 1 184 ? -35.280 16.296 -0.924 1.00 42.16 184 SER A C 1
ATOM 1465 O O . SER A 1 184 ? -36.358 15.843 -0.546 1.00 42.16 184 SER A O 1
ATOM 1467 N N . ARG A 1 185 ? -34.488 17.098 -0.197 1.00 40.72 185 ARG A N 1
ATOM 1468 C CA . ARG A 1 185 ? -34.811 17.983 0.949 1.00 40.72 185 ARG A CA 1
ATOM 1469 C C . ARG A 1 185 ? -33.917 17.755 2.166 1.00 40.72 185 ARG A C 1
ATOM 1471 O O . ARG A 1 185 ? -34.317 17.162 3.162 1.00 40.72 185 ARG A O 1
ATOM 1478 N N . CYS A 1 186 ? -32.730 18.354 2.087 1.00 33.72 186 CYS A N 1
ATOM 1479 C CA . CYS A 1 186 ? -32.195 19.121 3.206 1.00 33.72 186 CYS A CA 1
ATOM 1480 C C . CYS A 1 186 ? -32.864 20.501 3.184 1.00 33.72 186 CYS A C 1
ATOM 1482 O O . CYS A 1 186 ? -32.604 21.302 2.287 1.00 33.72 186 CYS A O 1
ATOM 1484 N N . ARG A 1 187 ? -33.741 20.751 4.152 1.00 34.72 187 ARG A N 1
ATOM 1485 C CA . ARG A 1 187 ? -34.005 22.076 4.707 1.00 34.72 187 ARG A CA 1
ATOM 1486 C C . ARG A 1 187 ? -34.215 21.895 6.207 1.00 34.72 187 ARG A C 1
ATOM 1488 O O . ARG A 1 187 ? -34.791 20.844 6.580 1.00 34.72 187 ARG A O 1
#

Foldseek 3Di:
DPPDVVVVVVVVVVVVCVVCVVVVVVVVVCQAPDPDPPDRDDGHPVVVVVCVVPPVNVVVVVVVVVVVVVVVVVCCVVVVVLVVCPVPVDDDPCNLVSVCVVCVVVPPDPVVVVVVVVVVCVVVCCVVPDPPPPDDPPPPPVVVVVVVVVVSVVVSVVVVVVVVVVVVVPPDDDDDDDDDPDDDDDD